Protein AF-A0A520BQA5-F1 (afdb_monomer_lite)

Sequence (372 aa):
MEYEIIRNEDDELSVYLPYKNLFDETYNPDGYEEFPEIEIVFKDTEDKKKPSKQQMKALEYFIQHSFELSEFISDYIFNEREVLLEKGFQIEEVKEAKKNYRFSTIYIDDEHRDKFSFIGMTGICSWDEEHGFGVVLLKKEIIDFGDWNCGYTMYSSKKEEKFSLAEENMLEPLTNRRKKISELSENIEIDNVDDYLSLLKWLIDLKVVYGYRKTKLDLNNKEIIALIQSLEELDLSNKKLESLHENFYLLSNLKELNLSNNNFTELPESLNQLDLQTLIFKNNQLCNLPQSFFKLKNLCRLFLNDNKFTEAPELLGDLEKLTSLELSNNNLSSLPNSYKNLTELTYFSIANNKFDLFPEVIKYWKHLQVLY

Structure (mmCIF, N/CA/C/O backbone):
data_AF-A0A520BQA5-F1
#
_entry.id   AF-A0A520BQA5-F1
#
loop_
_atom_site.group_PDB
_atom_site.id
_atom_site.type_symbol
_atom_site.label_atom_id
_atom_site.label_alt_id
_atom_site.label_comp_id
_atom_site.label_asym_id
_atom_site.label_entity_id
_atom_site.label_seq_id
_atom_site.pdbx_PDB_ins_code
_atom_site.Cartn_x
_atom_site.Cartn_y
_atom_site.Cartn_z
_atom_site.occupancy
_atom_site.B_iso_or_equiv
_atom_site.auth_seq_id
_atom_site.auth_comp_id
_atom_site.auth_asym_id
_atom_site.auth_atom_id
_atom_site.pdbx_PDB_model_num
ATOM 1 N N . MET A 1 1 ? -16.805 35.644 28.679 1.00 73.56 1 MET A N 1
ATOM 2 C CA . MET A 1 1 ? -16.127 34.451 29.215 1.00 73.56 1 MET A CA 1
ATOM 3 C C . MET A 1 1 ? -14.653 34.787 29.268 1.00 73.56 1 MET A C 1
ATOM 5 O O . MET A 1 1 ? -14.153 35.290 28.269 1.00 73.56 1 MET A O 1
ATOM 9 N N . GLU A 1 2 ? -14.012 34.646 30.424 1.00 81.25 2 GLU A N 1
ATOM 10 C CA . GLU A 1 2 ? -12.554 34.786 30.520 1.00 81.25 2 GLU A CA 1
ATOM 11 C C . GLU A 1 2 ? -11.915 33.461 30.111 1.00 81.25 2 GLU A C 1
ATOM 13 O O . GLU A 1 2 ? -12.468 32.405 30.412 1.00 81.25 2 GLU A O 1
ATOM 18 N N . TYR A 1 3 ? -10.805 33.526 29.383 1.00 89.88 3 TYR A N 1
ATOM 19 C CA . TYR A 1 3 ? -10.073 32.356 28.918 1.00 89.88 3 TYR A CA 1
ATOM 20 C C . TYR A 1 3 ? -8.602 32.701 28.686 1.00 89.88 3 TYR A C 1
ATOM 22 O O . TYR A 1 3 ? -8.262 33.855 28.408 1.00 89.88 3 TYR A O 1
ATOM 30 N N . GLU A 1 4 ? -7.738 31.695 28.789 1.00 92.75 4 GLU A N 1
ATOM 31 C CA . GLU A 1 4 ? -6.305 31.804 28.528 1.00 92.75 4 GLU A CA 1
ATOM 32 C C . GLU A 1 4 ? -5.939 30.973 27.297 1.00 92.75 4 GLU A C 1
ATOM 34 O O . GLU A 1 4 ? -6.495 29.899 27.076 1.00 92.75 4 GLU A O 1
ATOM 39 N N . ILE A 1 5 ? -5.018 31.494 26.484 1.00 93.75 5 ILE A N 1
ATOM 40 C CA . ILE A 1 5 ? -4.461 30.766 25.344 1.00 93.75 5 ILE A CA 1
ATOM 41 C C . ILE A 1 5 ? -3.156 30.133 25.810 1.00 93.75 5 ILE A C 1
ATOM 43 O O . ILE A 1 5 ? -2.206 30.850 26.132 1.00 93.75 5 ILE A O 1
ATOM 47 N N . ILE A 1 6 ? -3.113 28.807 25.810 1.00 93.38 6 ILE A N 1
ATOM 48 C CA . ILE A 1 6 ? -1.943 28.017 26.198 1.00 93.38 6 ILE A CA 1
ATOM 49 C C . ILE A 1 6 ? -1.460 27.174 25.021 1.00 93.38 6 ILE A C 1
ATOM 51 O O . ILE A 1 6 ? -2.109 27.136 23.979 1.00 93.38 6 ILE A O 1
ATOM 55 N N . ARG A 1 7 ? -0.307 26.522 25.170 1.00 89.06 7 ARG A N 1
ATOM 56 C CA . ARG A 1 7 ? 0.107 25.460 24.249 1.00 89.06 7 ARG A CA 1
ATOM 57 C C . ARG A 1 7 ? -0.288 24.106 24.818 1.00 89.06 7 ARG A C 1
ATOM 59 O O . ARG A 1 7 ? -0.034 23.869 25.999 1.00 89.06 7 ARG A O 1
ATOM 66 N N . ASN A 1 8 ? -0.934 23.275 24.007 1.00 83.12 8 ASN A N 1
ATOM 67 C CA . ASN A 1 8 ? -1.324 21.921 24.388 1.00 83.12 8 ASN A CA 1
ATOM 68 C C . ASN A 1 8 ? -0.142 20.939 24.252 1.00 83.12 8 ASN A C 1
ATOM 70 O O . ASN A 1 8 ? 0.988 21.334 23.955 1.00 83.12 8 ASN A O 1
ATOM 74 N N . GLU A 1 9 ? -0.392 19.652 24.495 1.00 79.19 9 GLU A N 1
ATOM 75 C CA . GLU A 1 9 ? 0.634 18.597 24.440 1.00 79.19 9 GLU A CA 1
ATOM 76 C C . GLU A 1 9 ? 1.229 18.392 23.037 1.00 79.19 9 GLU A C 1
ATOM 78 O O . GLU A 1 9 ? 2.352 17.904 22.909 1.00 79.19 9 GLU A O 1
ATOM 83 N N . ASP A 1 10 ? 0.503 18.813 22.001 1.00 76.44 10 ASP A N 1
ATOM 84 C CA . ASP A 1 10 ? 0.920 18.781 20.600 1.00 76.44 10 ASP A CA 1
ATOM 85 C C . ASP A 1 10 ? 1.648 20.072 20.162 1.00 76.44 10 ASP A C 1
ATOM 87 O O . ASP A 1 10 ? 1.919 20.250 18.978 1.00 76.44 10 ASP A O 1
ATOM 91 N N . ASP A 1 11 ? 1.988 20.970 21.098 1.00 81.69 11 ASP A N 1
ATOM 92 C CA . ASP A 1 11 ? 2.604 22.284 20.839 1.00 81.69 11 ASP A CA 1
ATOM 93 C C . ASP A 1 11 ? 1.722 23.235 19.990 1.00 81.69 11 ASP A C 1
ATOM 95 O O . ASP A 1 11 ? 2.196 24.229 19.434 1.00 81.69 11 ASP A O 1
ATOM 99 N N . GLU A 1 12 ? 0.410 22.984 19.940 1.00 84.00 12 GLU A N 1
ATOM 100 C CA . GLU A 1 12 ? -0.580 23.836 19.276 1.00 84.00 12 GLU A CA 1
ATOM 101 C C . GLU A 1 12 ? -1.174 24.850 20.259 1.00 84.00 12 GLU A C 1
ATOM 103 O O . GLU A 1 12 ? -1.307 24.585 21.455 1.00 84.00 12 GLU A O 1
ATOM 108 N N . LEU A 1 13 ? -1.548 26.038 19.774 1.00 89.00 13 LEU A N 1
ATOM 109 C CA . LEU A 1 13 ? -2.267 26.998 20.612 1.00 89.00 13 LEU A CA 1
ATOM 110 C C . LEU A 1 13 ? -3.698 26.499 20.862 1.00 89.00 13 LEU A C 1
ATOM 112 O O . LEU A 1 13 ? -4.441 26.290 19.906 1.00 89.00 13 LEU A O 1
ATOM 116 N N . SER A 1 14 ? -4.105 26.416 22.127 1.00 92.19 14 SER A N 1
ATOM 117 C CA . SER A 1 14 ? -5.434 25.962 22.546 1.00 92.19 14 SER A CA 1
ATOM 118 C C . SER A 1 14 ? -6.062 26.885 23.589 1.00 92.19 14 SER A C 1
ATOM 120 O O . SER A 1 14 ? -5.376 27.610 24.317 1.00 92.19 14 SER A O 1
ATOM 122 N N . VAL A 1 15 ? -7.389 26.837 23.668 1.00 94.50 15 VAL A N 1
ATOM 123 C CA . VAL A 1 15 ? -8.197 27.412 24.747 1.00 94.50 15 VAL A CA 1
ATOM 124 C C . VAL A 1 15 ? -9.124 26.333 25.289 1.00 94.50 15 VAL A C 1
ATOM 126 O O . VAL A 1 15 ? -9.757 25.625 24.512 1.00 94.50 15 VAL A O 1
ATOM 129 N N . TYR A 1 16 ? -9.253 26.260 26.611 1.00 91.19 16 TYR A N 1
ATOM 130 C CA . TYR A 1 16 ? -10.192 25.369 27.287 1.00 91.19 16 TYR A CA 1
ATOM 131 C C . TYR A 1 16 ? -11.341 26.200 27.848 1.00 91.19 16 TYR A C 1
ATOM 133 O O . TYR A 1 16 ? -11.115 27.188 28.552 1.00 91.19 16 TYR A O 1
ATOM 141 N N . LEU A 1 17 ? -12.572 25.855 27.473 1.00 89.62 17 LEU A N 1
ATOM 142 C CA . LEU A 1 17 ? -13.775 26.573 27.895 1.00 89.62 17 LEU A CA 1
ATOM 143 C C . LEU A 1 17 ? -14.744 25.622 28.597 1.00 89.62 17 LEU A C 1
ATOM 145 O O . LEU A 1 17 ? -14.937 24.514 28.104 1.00 89.62 17 LEU A O 1
ATOM 149 N N . PRO A 1 18 ? -15.424 26.041 29.682 1.00 87.62 18 PRO A N 1
ATOM 150 C CA . PRO A 1 18 ? -16.377 25.176 30.369 1.00 87.62 18 PRO A CA 1
ATOM 151 C C . PRO A 1 18 ? -17.501 24.729 29.434 1.00 87.62 18 PRO A C 1
ATOM 153 O O . PRO A 1 18 ? -18.190 25.576 28.856 1.00 87.62 18 PRO A O 1
ATOM 156 N N . TYR A 1 19 ? -17.704 23.416 29.320 1.00 83.88 19 TYR A N 1
ATOM 157 C CA . TYR A 1 19 ? -18.629 22.819 28.352 1.00 83.88 19 TYR A CA 1
ATOM 158 C C . TYR A 1 19 ? -20.060 23.347 28.524 1.00 83.88 19 TYR A C 1
ATOM 160 O O . TYR A 1 19 ? -20.644 23.879 27.578 1.00 83.88 19 TYR A O 1
ATOM 168 N N . LYS A 1 20 ? -20.559 23.356 29.768 1.00 81.56 20 LYS A N 1
ATOM 169 C CA . LYS A 1 20 ? -21.847 23.943 30.183 1.00 81.56 20 LYS A CA 1
ATOM 170 C C . LYS A 1 20 ? -22.118 25.377 29.730 1.00 81.56 20 LYS A C 1
ATOM 172 O O . LYS A 1 20 ? -23.262 25.823 29.737 1.00 81.56 20 LYS A O 1
ATOM 177 N N . ASN A 1 21 ? -21.077 26.154 29.423 1.00 83.38 21 ASN A N 1
ATOM 178 C CA . ASN A 1 21 ? -21.249 27.535 28.979 1.00 83.38 21 ASN A CA 1
ATOM 179 C C . ASN A 1 21 ? -21.430 27.649 27.457 1.00 83.38 21 ASN A C 1
ATOM 181 O O . ASN A 1 21 ? -21.719 28.744 26.974 1.00 83.38 21 ASN A O 1
ATOM 185 N N . LEU A 1 22 ? -21.188 26.569 26.716 1.00 79.75 22 LEU A N 1
ATOM 186 C CA . LEU A 1 22 ? -21.212 26.523 25.255 1.00 79.75 22 LEU A CA 1
ATOM 187 C C . LEU A 1 22 ? -22.291 25.579 24.721 1.00 79.75 22 LEU A C 1
ATOM 189 O O . LEU A 1 22 ? -22.792 25.787 23.618 1.00 79.75 22 LEU A O 1
ATOM 193 N N . PHE A 1 23 ? -22.646 24.552 25.491 1.00 78.75 23 PHE A N 1
ATOM 194 C CA . PHE A 1 23 ? -23.583 23.517 25.077 1.00 78.75 23 PHE A CA 1
ATOM 195 C C . PHE A 1 23 ? -24.575 23.189 26.190 1.00 78.75 23 PHE A C 1
ATOM 197 O O . PHE A 1 23 ? -24.295 23.366 27.375 1.00 78.75 23 PHE A O 1
ATOM 204 N N . ASP A 1 24 ? -25.747 22.697 25.792 1.00 69.31 24 ASP A N 1
ATOM 205 C CA . ASP A 1 24 ? -26.786 22.265 26.721 1.00 69.31 24 ASP A CA 1
ATOM 206 C C . ASP A 1 24 ? -26.499 20.836 27.223 1.00 69.31 24 ASP A C 1
ATOM 208 O O . ASP A 1 24 ? -26.442 19.880 26.444 1.00 69.31 24 ASP A O 1
ATOM 212 N N . GLU A 1 25 ? -26.307 20.699 28.536 1.00 60.66 25 GLU A N 1
ATOM 213 C CA . GLU A 1 25 ? -26.001 19.437 29.226 1.00 60.66 25 GLU A CA 1
ATOM 214 C C . GLU A 1 25 ? -27.253 18.662 29.668 1.00 60.66 25 GLU A C 1
ATOM 216 O O . GLU A 1 25 ? -27.135 17.573 30.223 1.00 60.66 25 GLU A O 1
ATOM 221 N N . THR A 1 26 ? -28.465 19.176 29.428 1.00 55.50 26 THR A N 1
ATOM 222 C CA . THR A 1 26 ? -29.714 18.662 30.033 1.00 55.50 26 THR A CA 1
ATOM 223 C C . THR A 1 26 ? -30.107 17.222 29.668 1.00 55.50 26 THR A C 1
ATOM 225 O O . THR A 1 26 ? -31.117 16.723 30.169 1.00 55.50 26 THR A O 1
ATOM 228 N N . TYR A 1 27 ? -29.324 16.507 28.855 1.00 49.03 27 TYR A N 1
ATOM 229 C CA . TYR A 1 27 ? -29.617 15.127 28.471 1.00 49.03 27 TYR A CA 1
ATOM 230 C C . TYR A 1 27 ? -28.363 14.232 28.456 1.00 49.03 27 TYR A C 1
ATOM 232 O O . TYR A 1 27 ? -27.619 14.209 27.485 1.00 49.03 27 TYR A O 1
ATOM 240 N N . ASN A 1 28 ? -28.121 13.470 29.523 1.00 53.41 28 ASN A N 1
ATOM 241 C CA . ASN A 1 28 ? -27.040 12.476 29.619 1.00 53.41 28 ASN A CA 1
ATOM 242 C C . ASN A 1 28 ? -27.640 11.106 29.999 1.00 53.41 28 ASN A C 1
ATOM 244 O O . ASN A 1 28 ? -27.630 10.738 31.174 1.00 53.41 28 ASN A O 1
ATOM 248 N N . PRO A 1 29 ? -28.274 10.396 29.049 1.00 40.84 29 PRO A N 1
ATOM 249 C CA . PRO A 1 29 ? -29.076 9.209 29.352 1.00 40.84 29 PRO A CA 1
ATOM 250 C C . PRO A 1 29 ? -28.223 8.014 29.795 1.00 40.84 29 PRO A C 1
ATOM 252 O O . PRO A 1 29 ? -28.700 7.198 30.580 1.00 40.84 29 PRO A O 1
ATOM 255 N N . ASP A 1 30 ? -26.969 7.951 29.339 1.00 48.09 30 ASP A N 1
ATOM 256 C CA . ASP A 1 30 ? -26.063 6.812 29.530 1.00 48.09 30 ASP A CA 1
ATOM 257 C C . ASP A 1 30 ? -25.011 7.059 30.627 1.00 48.09 30 ASP A C 1
ATOM 259 O O . ASP A 1 30 ? -24.164 6.208 30.890 1.00 48.09 30 ASP A O 1
ATOM 263 N N . GLY A 1 31 ? -25.070 8.216 31.300 1.00 49.97 31 GLY A N 1
ATOM 264 C CA . GLY A 1 31 ? -24.172 8.546 32.408 1.00 49.97 31 GLY A CA 1
ATOM 265 C C . GLY A 1 31 ? -22.711 8.746 31.994 1.00 49.97 31 GLY A C 1
ATOM 266 O O . GLY A 1 31 ? -21.825 8.498 32.811 1.00 49.97 31 GLY A O 1
ATOM 267 N N . TYR A 1 32 ? -22.458 9.188 30.755 1.00 53.97 32 TYR A N 1
ATOM 268 C CA . TYR A 1 32 ? -21.120 9.565 30.290 1.00 53.97 32 TYR A CA 1
ATOM 269 C C . TYR A 1 32 ? -20.522 10.651 31.194 1.00 53.97 32 TYR A C 1
ATOM 271 O O . TYR A 1 32 ? -21.260 11.484 31.727 1.00 53.97 32 TYR A O 1
ATOM 279 N N . GLU A 1 33 ? -19.198 10.651 31.372 1.00 53.72 33 GLU A N 1
ATOM 280 C CA . GLU A 1 33 ? -18.527 11.716 32.122 1.00 53.72 33 GLU A CA 1
ATOM 281 C C . GLU A 1 33 ? -18.860 13.076 31.491 1.00 53.72 33 GLU A C 1
ATOM 283 O O . GLU A 1 33 ? -18.731 13.271 30.282 1.00 53.72 33 GLU A O 1
ATOM 288 N N . GLU A 1 34 ? -19.339 14.012 32.313 1.00 60.31 34 GLU A N 1
ATOM 289 C CA . GLU A 1 34 ? -19.514 15.399 31.892 1.00 60.31 34 GLU A CA 1
ATOM 290 C C . GLU A 1 34 ? -18.147 15.928 31.456 1.00 60.31 34 GLU A C 1
ATOM 292 O O . GLU A 1 34 ? -17.206 15.909 32.250 1.00 60.31 34 GLU A O 1
ATOM 297 N N . PHE A 1 35 ? -18.022 16.402 30.212 1.00 67.62 35 PHE A N 1
ATOM 298 C CA . PHE A 1 35 ? -16.825 17.130 29.800 1.00 67.62 35 PHE A CA 1
ATOM 299 C C . PHE A 1 35 ? -16.750 18.400 30.651 1.00 67.62 35 PHE A C 1
ATOM 301 O O . PHE A 1 35 ? -17.597 19.277 30.491 1.00 67.62 35 PHE A O 1
ATOM 308 N N . PRO A 1 36 ? -15.775 18.545 31.566 1.00 74.38 36 PRO A N 1
ATOM 309 C CA . PRO A 1 36 ? -15.707 19.748 32.388 1.00 74.38 36 PRO A CA 1
ATOM 310 C C . PRO A 1 36 ? -15.411 20.971 31.510 1.00 74.38 36 PRO A C 1
ATOM 312 O O . PRO A 1 36 ? -15.928 22.067 31.745 1.00 74.38 36 PRO A O 1
ATOM 315 N N . GLU A 1 37 ? -14.609 20.764 30.465 1.00 84.12 37 GLU A N 1
ATOM 316 C CA . GLU A 1 37 ? -14.173 21.764 29.505 1.00 84.12 37 GLU A CA 1
ATOM 317 C C . GLU A 1 37 ? -14.103 21.147 28.103 1.00 84.12 37 GLU A C 1
ATOM 319 O O . GLU A 1 37 ? -13.877 19.947 27.955 1.00 84.12 37 GLU A O 1
ATOM 324 N N . ILE A 1 38 ? -14.289 21.976 27.076 1.00 85.88 38 ILE A N 1
ATOM 325 C CA . ILE A 1 38 ? -13.995 21.637 25.684 1.00 85.88 38 ILE A CA 1
ATOM 326 C C . ILE A 1 38 ? -12.694 22.309 25.254 1.00 85.88 38 ILE A C 1
ATOM 328 O O . ILE A 1 38 ? -12.473 23.490 25.544 1.00 85.88 38 ILE A O 1
ATOM 332 N N . GLU A 1 39 ? -11.856 21.570 24.531 1.00 86.94 39 GLU A N 1
ATOM 333 C CA . GLU A 1 39 ? -10.664 22.121 23.895 1.00 86.94 39 GLU A CA 1
ATOM 334 C C . GLU A 1 39 ? -11.021 22.776 22.554 1.00 86.94 39 GLU A C 1
ATOM 336 O O . GLU A 1 39 ? -11.692 22.190 21.698 1.00 86.94 39 GLU A O 1
ATOM 341 N N . ILE A 1 40 ? -10.528 23.998 22.361 1.00 89.12 40 ILE A N 1
ATOM 342 C CA . ILE A 1 40 ? -10.558 24.719 21.092 1.00 89.12 40 ILE A CA 1
ATOM 343 C C . ILE A 1 40 ? -9.124 24.927 20.618 1.00 89.12 40 ILE A C 1
ATOM 345 O O . ILE A 1 40 ? -8.387 25.716 21.207 1.00 89.12 40 ILE A O 1
ATOM 349 N N . VAL A 1 41 ? -8.749 24.248 19.539 1.00 85.31 41 VAL A N 1
ATOM 350 C CA . VAL A 1 41 ? -7.391 24.209 18.992 1.00 85.31 41 VAL A CA 1
ATOM 351 C C . VAL A 1 41 ? -7.270 25.144 17.791 1.00 85.31 41 VAL A C 1
ATOM 353 O O . VAL A 1 41 ? -8.063 25.085 16.847 1.00 85.31 41 VAL A O 1
ATOM 356 N N . PHE A 1 42 ? -6.242 25.985 17.782 1.00 82.62 42 PHE A N 1
ATOM 357 C CA . PHE A 1 42 ? -5.887 26.819 16.639 1.00 82.62 42 PHE A CA 1
ATOM 358 C C . PHE A 1 42 ? -4.872 26.106 15.744 1.00 82.62 42 PHE A C 1
ATOM 360 O O . PHE A 1 42 ? -3.703 25.956 16.111 1.00 82.62 42 PHE A O 1
ATOM 367 N N . LYS A 1 43 ? -5.297 25.722 14.541 1.00 80.88 43 LYS A N 1
ATOM 368 C CA . LYS A 1 43 ? -4.430 25.061 13.557 1.00 80.88 43 LYS A CA 1
ATOM 369 C C . LYS A 1 43 ? -3.490 26.049 12.863 1.00 80.88 43 LYS A C 1
ATOM 371 O O . LYS A 1 43 ? -3.709 27.264 12.894 1.00 80.88 43 LYS A O 1
ATOM 376 N N . ASP A 1 44 ? -2.380 25.520 12.349 1.00 72.69 44 ASP A N 1
ATOM 377 C CA . ASP A 1 44 ? -1.285 26.264 11.708 1.00 72.69 44 ASP A CA 1
ATOM 378 C C . ASP A 1 44 ? -0.660 27.346 12.595 1.00 72.69 44 ASP A C 1
ATOM 380 O O . ASP A 1 44 ? -0.359 28.473 12.169 1.00 72.69 44 ASP A O 1
ATOM 384 N N . THR A 1 45 ? -0.487 27.013 13.876 1.00 74.44 45 THR A N 1
ATOM 385 C CA . THR A 1 45 ? 0.092 27.911 14.881 1.00 74.44 45 THR A CA 1
ATOM 386 C C . THR A 1 45 ? 1.418 27.447 15.480 1.00 74.44 45 THR A C 1
ATOM 388 O O . THR A 1 45 ? 1.943 28.162 16.333 1.00 74.44 45 THR A O 1
ATOM 391 N N . GLU A 1 46 ? 2.014 26.351 14.995 1.00 70.81 46 GLU A N 1
ATOM 392 C CA . GLU A 1 46 ? 3.262 25.776 15.539 1.00 70.81 46 GLU A CA 1
ATOM 393 C C . GLU A 1 46 ? 4.374 26.838 15.683 1.00 70.81 46 GLU A C 1
ATOM 395 O O . GLU A 1 46 ? 4.898 27.057 16.776 1.00 70.81 46 GLU A O 1
ATOM 400 N N . ASP A 1 47 ? 4.618 27.636 14.637 1.00 78.12 47 ASP A N 1
ATOM 401 C CA . ASP A 1 47 ? 5.617 28.720 14.642 1.00 78.12 47 ASP A CA 1
ATOM 402 C C . ASP A 1 47 ? 5.109 30.063 15.217 1.00 78.12 47 ASP A C 1
ATOM 404 O O . ASP A 1 47 ? 5.836 31.066 15.270 1.00 78.12 47 ASP A O 1
ATOM 408 N N . LYS A 1 48 ? 3.839 30.145 15.632 1.00 78.75 48 LYS A N 1
ATOM 409 C CA . LYS A 1 48 ? 3.187 31.393 16.061 1.00 78.75 48 LYS A CA 1
ATOM 410 C C . LYS A 1 48 ? 3.090 31.470 17.587 1.00 78.75 48 LYS A C 1
ATOM 412 O O . LYS A 1 48 ? 2.589 30.582 18.264 1.00 78.75 48 LYS A O 1
ATOM 417 N N . LYS A 1 49 ? 3.462 32.619 18.160 1.00 87.38 49 LYS A N 1
ATOM 418 C CA . LYS A 1 49 ? 3.300 32.879 19.610 1.00 87.38 49 LYS A CA 1
ATOM 419 C C . LYS A 1 49 ? 1.859 33.174 20.045 1.00 87.38 49 LYS A C 1
ATOM 421 O O . LYS A 1 49 ? 1.598 33.251 21.238 1.00 87.38 49 LYS A O 1
ATOM 426 N N . LYS A 1 50 ? 0.961 33.459 19.099 1.00 90.94 50 LYS A N 1
ATOM 427 C CA . LYS A 1 50 ? -0.444 33.808 19.348 1.00 90.94 50 LYS A CA 1
ATOM 428 C C . LYS A 1 50 ? -1.301 33.519 18.109 1.00 90.94 50 LYS A C 1
ATOM 430 O O . LYS A 1 50 ? -0.747 33.587 17.005 1.00 90.94 50 LYS A O 1
ATOM 435 N N . PRO A 1 51 ? -2.618 33.295 18.259 1.00 88.62 51 PRO A N 1
ATOM 436 C CA . PRO A 1 51 ? -3.508 33.067 17.126 1.00 88.62 51 PRO A CA 1
ATOM 437 C C . PRO A 1 51 ? -3.630 34.310 16.241 1.00 88.62 51 PRO A C 1
ATOM 439 O O . PRO A 1 51 ? -3.364 35.447 16.661 1.00 88.62 51 PRO A O 1
ATOM 442 N N . SER A 1 52 ? -4.049 34.108 14.996 1.00 85.88 52 SER A N 1
ATOM 443 C CA . SER A 1 52 ? -4.294 35.195 14.055 1.00 85.88 52 SER A CA 1
ATOM 444 C C . SER A 1 52 ? -5.516 36.029 14.467 1.00 85.88 52 SER A C 1
ATOM 446 O O . SER A 1 52 ? -6.401 35.596 15.206 1.00 85.88 52 SER A O 1
ATOM 448 N N . LYS A 1 53 ? -5.608 37.272 13.972 1.00 82.38 53 LYS A N 1
ATOM 449 C CA . LYS A 1 53 ? -6.771 38.140 14.250 1.00 82.38 53 LYS A CA 1
ATOM 450 C C . LYS A 1 53 ? -8.080 37.535 13.722 1.00 82.38 53 LYS A C 1
ATOM 452 O O . LYS A 1 53 ? -9.145 37.868 14.231 1.00 82.38 53 LYS A O 1
ATOM 457 N N . GLN A 1 54 ? -8.016 36.712 12.676 1.00 77.81 54 GLN A N 1
ATOM 458 C CA . GLN A 1 54 ? -9.187 36.039 12.114 1.00 77.81 54 GLN A CA 1
ATOM 459 C C . GLN A 1 54 ? -9.584 34.836 12.965 1.00 77.81 54 GLN A C 1
ATOM 461 O O . GLN A 1 54 ? -10.762 34.729 13.296 1.00 77.81 54 GLN A O 1
ATOM 466 N N . GLN A 1 55 ? -8.610 34.048 13.424 1.00 82.56 55 GLN A N 1
ATOM 467 C CA . GLN A 1 55 ? -8.841 32.957 14.369 1.00 82.56 55 GLN A CA 1
ATOM 468 C C . GLN A 1 55 ? -9.506 33.465 15.656 1.00 82.56 55 GLN A C 1
ATOM 470 O O . GLN A 1 55 ? -10.518 32.923 16.089 1.00 82.56 55 GLN A O 1
ATOM 475 N N . MET A 1 56 ? -9.031 34.589 16.207 1.00 86.94 56 MET A N 1
ATOM 476 C CA . MET A 1 56 ? -9.656 35.203 17.387 1.00 86.94 56 MET A CA 1
ATOM 477 C C . MET A 1 56 ? -11.100 35.658 17.134 1.00 86.94 56 MET A C 1
ATOM 479 O O . MET A 1 56 ? -11.965 35.466 17.982 1.00 86.94 56 MET A O 1
ATOM 483 N N . LYS A 1 57 ? -11.397 36.214 15.953 1.00 81.44 57 LYS A N 1
ATOM 484 C CA . LYS A 1 57 ? -12.775 36.580 15.581 1.00 81.44 57 LYS A CA 1
ATOM 485 C C . LYS A 1 57 ? -13.678 35.360 15.409 1.00 81.44 57 LYS A C 1
ATOM 487 O O . LYS A 1 57 ? -14.858 35.438 15.737 1.00 81.44 57 LYS A O 1
ATOM 492 N N . ALA A 1 58 ? -13.149 34.267 14.865 1.00 79.12 58 ALA A N 1
ATOM 493 C CA . ALA A 1 58 ? -13.881 33.013 14.734 1.00 79.12 58 ALA A CA 1
ATOM 494 C C . ALA A 1 58 ? -14.177 32.403 16.111 1.00 79.12 58 ALA A C 1
ATOM 496 O O . ALA A 1 58 ? -15.307 31.986 16.343 1.00 79.12 58 ALA A O 1
ATOM 497 N N . LEU A 1 59 ? -13.224 32.460 17.048 1.00 85.56 59 LEU A N 1
ATOM 498 C CA . LEU A 1 59 ? -13.438 32.048 18.437 1.00 85.56 59 LEU A CA 1
ATOM 499 C C . LEU A 1 59 ? -14.539 32.882 19.106 1.00 85.56 59 LEU A C 1
ATOM 501 O O . LEU A 1 59 ? -15.471 32.327 19.679 1.00 85.56 59 LEU A O 1
ATOM 505 N N . GLU A 1 60 ? -14.467 34.213 19.015 1.00 85.44 60 GLU A N 1
ATOM 506 C CA . GLU A 1 60 ? -15.496 35.104 19.572 1.00 85.44 60 GLU A CA 1
ATOM 507 C C . GLU A 1 60 ? -16.883 34.809 18.990 1.00 85.44 60 GLU A C 1
ATOM 509 O O . GLU A 1 60 ? -17.872 34.766 19.724 1.00 85.44 60 GLU A O 1
ATOM 514 N N . TYR A 1 61 ? -16.948 34.582 17.676 1.00 81.12 61 TYR A N 1
ATOM 515 C CA . TYR A 1 61 ? -18.179 34.206 16.995 1.00 81.12 61 TYR A CA 1
ATOM 516 C C . TYR A 1 61 ? -18.726 32.875 17.515 1.00 81.12 61 TYR A C 1
ATOM 518 O O . TYR A 1 61 ? -19.907 32.798 17.853 1.00 81.12 61 TYR A O 1
ATOM 526 N N . PHE A 1 62 ? -17.865 31.859 17.611 1.00 82.44 62 PHE A N 1
ATOM 527 C CA . PHE A 1 62 ? -18.216 30.543 18.125 1.00 82.44 62 PHE A CA 1
ATOM 528 C C . PHE A 1 62 ? -18.766 30.629 19.549 1.00 82.44 62 PHE A C 1
ATOM 530 O O . PHE A 1 62 ? -19.866 30.157 19.795 1.00 82.44 62 PHE A O 1
ATOM 537 N N . ILE A 1 63 ? -18.072 31.309 20.467 1.00 84.19 63 ILE A N 1
ATOM 538 C CA . ILE A 1 63 ? -18.519 31.456 21.862 1.00 84.19 63 ILE A CA 1
ATOM 539 C C . ILE A 1 63 ? -19.921 32.077 21.929 1.00 84.19 63 ILE A C 1
ATOM 541 O O . ILE A 1 63 ? -20.758 31.613 22.698 1.00 84.19 63 ILE A O 1
ATOM 545 N N . GLN A 1 64 ? -20.188 33.104 21.117 1.00 82.56 64 GLN A N 1
ATOM 546 C CA . GLN A 1 64 ? -21.476 33.807 21.107 1.00 82.56 64 GLN A CA 1
ATOM 547 C C . GLN A 1 64 ? -22.636 32.981 20.543 1.00 82.56 64 GLN A C 1
ATOM 549 O O . GLN A 1 64 ? -23.774 33.226 20.929 1.00 82.56 64 GLN A O 1
ATOM 554 N N . HIS A 1 65 ? -22.362 32.046 19.631 1.00 77.44 65 HIS A N 1
ATOM 555 C CA . HIS A 1 65 ? -23.392 31.313 18.886 1.00 77.44 65 HIS A CA 1
ATOM 556 C C . HIS A 1 65 ? -23.293 29.795 19.089 1.00 77.44 65 HIS A C 1
ATOM 558 O O . HIS A 1 65 ? -23.903 29.040 18.345 1.00 77.44 65 HIS A O 1
ATOM 564 N N . SER A 1 66 ? -22.514 29.335 20.066 1.00 79.31 66 SER A N 1
ATOM 565 C CA . SER A 1 66 ? -22.188 27.920 20.295 1.00 79.31 66 SER A CA 1
ATOM 566 C C . SER A 1 66 ? -23.435 27.048 20.448 1.00 79.31 66 SER A C 1
ATOM 568 O O . SER A 1 66 ? -23.538 26.032 19.765 1.00 79.31 66 SER A O 1
ATOM 570 N N . PHE A 1 67 ? -24.427 27.501 21.220 1.00 76.75 67 PHE A N 1
ATOM 571 C CA . PHE A 1 67 ? -25.727 26.835 21.343 1.00 76.75 67 PHE A CA 1
ATOM 572 C C . PHE A 1 67 ? -26.450 26.709 19.992 1.00 76.75 67 PHE A C 1
ATOM 574 O O . PHE A 1 67 ? -26.769 25.601 19.569 1.00 76.75 67 PHE A O 1
ATOM 581 N N . GLU A 1 68 ? -26.639 27.820 19.274 1.00 72.56 68 GLU A N 1
ATOM 582 C CA . GLU A 1 68 ? -27.331 27.843 17.973 1.00 72.56 68 GLU A CA 1
ATOM 583 C C . GLU A 1 68 ? -26.611 26.983 16.923 1.00 72.56 68 GLU A C 1
ATOM 585 O O . GLU A 1 68 ? -27.241 26.245 16.167 1.00 72.56 68 GLU A O 1
ATOM 590 N N . LEU A 1 69 ? -25.277 27.061 16.886 1.00 70.06 69 LEU A N 1
ATOM 591 C CA . LEU A 1 69 ? -24.444 26.267 15.990 1.00 70.06 69 LEU A CA 1
ATOM 592 C C . LEU A 1 69 ? -24.537 24.785 16.338 1.00 70.06 69 LEU A C 1
ATOM 594 O O . LEU A 1 69 ? -24.687 23.972 15.436 1.00 70.06 69 LEU A O 1
ATOM 598 N N . SER A 1 70 ? -24.486 24.426 17.621 1.00 70.81 70 SER A N 1
ATOM 599 C CA . SER A 1 70 ? -24.564 23.030 18.055 1.00 70.81 70 SER A CA 1
ATOM 600 C C . SER A 1 70 ? -25.890 22.372 17.669 1.00 70.81 70 SER A C 1
ATOM 602 O O . SER A 1 70 ? -25.880 21.258 17.145 1.00 70.81 70 SER A O 1
ATOM 604 N N . GLU A 1 71 ? -27.012 23.074 17.845 1.00 70.81 71 GLU A N 1
ATOM 605 C CA . GLU A 1 71 ? -28.340 22.602 17.446 1.00 70.81 71 GLU A CA 1
ATOM 606 C C . GLU A 1 71 ? -28.437 22.462 15.922 1.00 70.81 71 GLU A C 1
ATOM 608 O O . GLU A 1 71 ? -28.786 21.394 15.418 1.00 70.81 71 GLU A O 1
ATOM 613 N N . PHE A 1 72 ? -28.036 23.501 15.182 1.00 67.25 72 PHE A N 1
ATOM 614 C CA . PHE A 1 72 ? -28.060 23.503 13.719 1.00 67.25 72 PHE A CA 1
ATOM 615 C C . PHE A 1 72 ? -27.186 22.402 13.106 1.00 67.25 72 PHE A C 1
ATOM 617 O O . PHE A 1 72 ? -27.599 21.734 12.160 1.00 67.25 72 PHE A O 1
ATOM 624 N N . ILE A 1 73 ? -25.981 22.199 13.640 1.00 66.75 73 ILE A N 1
ATOM 625 C CA . ILE A 1 73 ? -25.033 21.188 13.163 1.00 66.75 73 ILE A CA 1
ATOM 626 C C . ILE A 1 73 ? -25.527 19.790 13.489 1.00 66.75 73 ILE A C 1
ATOM 628 O O . ILE A 1 73 ? -25.448 18.917 12.630 1.00 66.75 73 ILE A O 1
ATOM 632 N N . SER A 1 74 ? -26.045 19.584 14.702 1.00 67.19 74 SER A N 1
ATOM 633 C CA . SER A 1 74 ? -26.681 18.325 15.077 1.00 67.19 74 SER A CA 1
ATOM 634 C C . SER A 1 74 ? -27.782 18.006 14.064 1.00 67.19 74 SER A C 1
ATOM 636 O O . SER A 1 74 ? -27.685 17.015 13.342 1.00 67.19 74 SER A O 1
ATOM 638 N N . ASP A 1 75 ? -28.749 18.908 13.883 1.00 67.88 75 ASP A N 1
ATOM 639 C CA . ASP A 1 75 ? -29.837 18.746 12.916 1.00 67.88 75 ASP A CA 1
ATOM 640 C C . ASP A 1 75 ? -29.344 18.472 11.489 1.00 67.88 75 ASP A C 1
ATOM 642 O O . ASP A 1 75 ? -29.880 17.595 10.810 1.00 67.88 75 ASP A O 1
ATOM 646 N N . TYR A 1 76 ? -28.311 19.183 11.034 1.00 63.38 76 TYR A N 1
ATOM 647 C CA . TYR A 1 76 ? -27.722 19.000 9.709 1.00 63.38 76 TYR A CA 1
ATOM 648 C C . TYR A 1 76 ? -27.075 17.619 9.537 1.00 63.38 76 TYR A C 1
ATOM 650 O O . TYR A 1 76 ? -27.384 16.918 8.574 1.00 63.38 76 TYR A O 1
ATOM 658 N N . ILE A 1 77 ? -26.233 17.196 10.489 1.00 59.84 77 ILE A N 1
ATOM 659 C CA . ILE A 1 77 ? -25.590 15.874 10.491 1.00 59.84 77 ILE A CA 1
ATOM 660 C C . ILE A 1 77 ? -26.650 14.767 10.452 1.00 59.84 77 ILE A C 1
ATOM 662 O O . ILE A 1 77 ? -26.465 13.779 9.743 1.00 59.84 77 ILE A O 1
ATOM 666 N N . PHE A 1 78 ? -27.764 14.924 11.174 1.00 59.81 78 PHE A N 1
ATOM 667 C CA . PHE A 1 78 ? -28.850 13.939 11.176 1.00 59.81 78 PHE A CA 1
ATOM 668 C C . PHE A 1 78 ? -29.654 13.926 9.873 1.00 59.81 78 PHE A C 1
ATOM 670 O O . PHE A 1 78 ? -29.937 12.844 9.362 1.00 59.81 78 PHE A O 1
ATOM 677 N N . ASN A 1 79 ? -29.983 15.090 9.310 1.00 59.19 79 ASN A N 1
ATOM 678 C CA . ASN A 1 79 ? -30.754 15.177 8.067 1.00 59.19 79 ASN A CA 1
ATOM 679 C C . ASN A 1 79 ? -29.962 14.656 6.854 1.00 59.19 79 ASN A C 1
ATOM 681 O O . ASN A 1 79 ? -30.499 13.902 6.049 1.00 59.19 79 ASN A O 1
ATOM 685 N N . GLU A 1 80 ? -28.673 14.986 6.734 1.00 55.41 80 GLU A N 1
ATOM 686 C CA . GLU A 1 80 ? -27.821 14.474 5.645 1.00 55.41 80 GLU A CA 1
ATOM 687 C C . GLU A 1 80 ? -27.430 12.994 5.855 1.00 55.41 80 GLU A C 1
ATOM 689 O O . GLU A 1 80 ? -27.071 12.294 4.905 1.00 55.41 80 GLU A O 1
ATOM 694 N N . ARG A 1 81 ? -27.574 12.455 7.078 1.00 54.00 81 ARG A N 1
ATOM 695 C CA . ARG A 1 81 ? -27.425 11.016 7.371 1.00 54.00 81 ARG A CA 1
ATOM 696 C C . ARG A 1 81 ? -28.591 10.152 6.879 1.00 54.00 81 ARG A C 1
ATOM 698 O O . ARG A 1 81 ? -28.410 8.938 6.822 1.00 54.00 81 ARG A O 1
ATOM 705 N N . GLU A 1 82 ? -29.723 10.707 6.430 1.00 45.22 82 GLU A N 1
ATOM 706 C CA . GLU A 1 82 ? -30.732 9.926 5.681 1.00 45.22 82 GLU A CA 1
ATOM 707 C C . GLU A 1 82 ? -30.159 9.345 4.374 1.00 45.22 82 GLU A C 1
ATOM 709 O O . GLU A 1 82 ? -30.533 8.247 3.966 1.00 45.22 82 GLU A O 1
ATOM 714 N N . VAL A 1 83 ? -29.156 10.001 3.781 1.00 47.25 83 VAL A N 1
ATOM 715 C CA . VAL A 1 83 ? -28.402 9.483 2.624 1.00 47.25 83 VAL A CA 1
ATOM 716 C C . VAL A 1 83 ? -27.470 8.325 3.025 1.00 47.25 83 VAL A C 1
ATOM 718 O O . VAL A 1 83 ? -27.194 7.429 2.230 1.00 47.25 83 VAL A O 1
ATOM 721 N N . LEU A 1 84 ? -27.003 8.292 4.280 1.00 42.25 84 LEU A N 1
ATOM 722 C CA . LEU A 1 84 ? -26.212 7.185 4.838 1.00 42.25 84 LEU A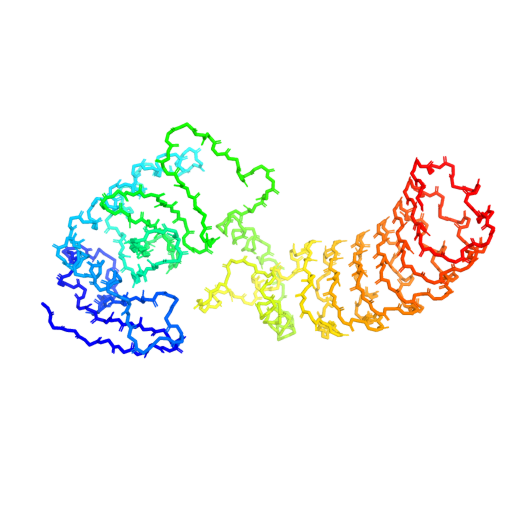 CA 1
ATOM 723 C C . LEU A 1 84 ? -27.099 6.009 5.295 1.00 42.25 84 LEU A C 1
ATOM 725 O O . LEU A 1 84 ? -26.654 4.861 5.268 1.00 42.25 84 LEU A O 1
ATOM 729 N N . LEU A 1 85 ? -28.361 6.274 5.646 1.00 40.00 85 LEU A N 1
ATOM 730 C CA . LEU A 1 85 ? -29.373 5.290 6.047 1.00 40.00 85 LEU A CA 1
ATOM 731 C C . LEU A 1 85 ? -29.835 4.357 4.918 1.00 40.00 85 LEU A C 1
ATOM 733 O O . LEU A 1 85 ? -30.235 3.229 5.211 1.00 40.00 85 LEU A O 1
ATOM 737 N N . GLU A 1 86 ? -29.681 4.736 3.641 1.00 43.16 86 GLU A N 1
ATOM 738 C CA . GLU A 1 86 ? -29.856 3.808 2.504 1.00 43.16 86 GLU A CA 1
ATOM 739 C C . GLU A 1 86 ? -28.945 2.561 2.603 1.00 43.16 86 GLU A C 1
ATOM 741 O O . GLU A 1 86 ? -29.169 1.569 1.910 1.00 43.16 86 GLU A O 1
ATOM 746 N N . LYS A 1 87 ? -27.949 2.567 3.505 1.00 39.84 87 LYS A N 1
ATOM 747 C CA . LYS A 1 87 ? -27.018 1.460 3.766 1.00 39.84 87 LYS A CA 1
ATOM 748 C C . LYS A 1 87 ? -27.377 0.559 4.965 1.00 39.84 87 LYS A C 1
ATOM 750 O O . LYS A 1 87 ? -26.569 -0.302 5.303 1.00 39.84 87 LYS A O 1
ATOM 755 N N . GLY A 1 88 ? -28.573 0.680 5.561 1.00 40.25 88 GLY A N 1
ATOM 756 C CA . GLY A 1 88 ? -29.180 -0.420 6.341 1.00 40.25 88 GLY A CA 1
ATOM 757 C C . GLY A 1 88 ? -29.327 -0.272 7.865 1.00 40.25 88 GLY A C 1
ATOM 758 O O . GLY A 1 88 ? -29.475 -1.292 8.534 1.00 40.25 88 GLY A O 1
ATOM 759 N N . PHE A 1 89 ? -29.337 0.941 8.423 1.00 40.88 89 PHE A N 1
ATOM 760 C CA . PHE A 1 89 ? -29.682 1.172 9.841 1.00 40.88 89 PHE A CA 1
ATOM 761 C C . PHE A 1 89 ? -31.186 1.465 10.014 1.00 40.88 89 PHE A C 1
ATOM 763 O O . PHE A 1 89 ? -31.813 2.027 9.114 1.00 40.88 89 PHE A O 1
ATOM 770 N N . GLN A 1 90 ? -31.796 1.069 11.141 1.00 42.06 90 GLN A N 1
ATOM 771 C CA . GLN A 1 90 ? -33.228 1.314 11.389 1.00 42.06 90 GLN A CA 1
ATOM 772 C C . GLN A 1 90 ? -33.475 2.756 11.873 1.00 42.06 90 GLN A C 1
ATOM 774 O O . GLN A 1 90 ? -32.709 3.308 12.657 1.00 42.06 90 GLN A O 1
ATOM 779 N N . ILE A 1 91 ? -34.567 3.373 11.410 1.00 41.19 91 ILE A N 1
ATOM 780 C CA . ILE A 1 91 ? -34.921 4.792 11.637 1.00 41.19 91 ILE A CA 1
ATOM 781 C C . ILE A 1 91 ? -34.997 5.160 13.136 1.00 41.19 91 ILE A C 1
ATOM 783 O O . ILE A 1 91 ? -34.711 6.293 13.527 1.00 41.19 91 ILE A O 1
ATOM 787 N N . GLU A 1 92 ? -35.373 4.208 13.984 1.00 44.41 92 GLU A N 1
ATOM 788 C CA . GLU A 1 92 ? -35.585 4.398 15.419 1.00 44.41 92 GLU A CA 1
ATOM 789 C C . GLU A 1 92 ? -34.265 4.515 16.195 1.00 44.41 92 GLU A C 1
ATOM 791 O O . GLU A 1 92 ? -34.164 5.366 17.076 1.00 44.41 92 GLU A O 1
ATOM 796 N N . GLU A 1 93 ? -33.232 3.772 15.794 1.00 44.41 93 GLU A N 1
ATOM 797 C CA . GLU A 1 93 ? -31.870 3.880 16.334 1.00 44.41 93 GLU A CA 1
ATOM 798 C C . GLU A 1 93 ? -31.271 5.270 16.041 1.00 44.41 93 GLU A C 1
ATOM 800 O O . GLU A 1 93 ? -30.680 5.918 16.904 1.00 44.41 93 GLU A O 1
ATOM 805 N N . VAL A 1 94 ? -31.533 5.823 14.854 1.00 42.97 94 VAL A N 1
ATOM 806 C CA . VAL A 1 94 ? -31.015 7.144 14.452 1.00 42.97 94 VAL A CA 1
ATOM 807 C C . VAL A 1 94 ? -31.641 8.305 15.228 1.00 42.97 94 VAL A C 1
ATOM 809 O O . VAL A 1 94 ? -30.963 9.288 15.534 1.00 42.97 94 VAL A O 1
ATOM 812 N N . LYS A 1 95 ? -32.920 8.207 15.604 1.00 46.94 95 LYS A N 1
ATOM 813 C CA . LYS A 1 95 ? -33.572 9.224 16.451 1.00 46.94 95 LYS A CA 1
ATOM 814 C C . LYS A 1 95 ? -33.009 9.243 17.874 1.00 46.94 95 LYS A C 1
ATOM 816 O O . LYS A 1 95 ? -33.023 10.295 18.513 1.00 46.94 95 LYS A O 1
ATOM 821 N N . GLU A 1 96 ? -32.530 8.102 18.363 1.00 48.44 96 GLU A N 1
ATOM 822 C CA . GLU A 1 96 ? -31.846 7.982 19.653 1.00 48.44 96 GLU A CA 1
ATOM 823 C C . GLU A 1 96 ? -30.444 8.611 19.579 1.00 48.44 96 GLU A C 1
ATOM 825 O O . GLU A 1 96 ? -30.080 9.409 20.441 1.00 48.44 96 GLU A O 1
ATOM 830 N N . ALA A 1 97 ? -29.721 8.387 18.473 1.00 46.94 97 ALA A N 1
ATOM 831 C CA . ALA A 1 97 ? -28.390 8.944 18.212 1.00 46.94 97 ALA A CA 1
ATOM 832 C C . ALA A 1 97 ? -28.331 10.480 18.274 1.00 46.94 97 ALA A C 1
ATOM 834 O O . ALA A 1 97 ? -27.362 11.036 18.795 1.00 46.94 97 ALA A O 1
ATOM 835 N N . LYS A 1 98 ? -29.388 11.169 17.808 1.00 51.41 98 LYS A N 1
ATOM 836 C CA . LYS A 1 98 ? -29.531 12.635 17.920 1.00 51.41 98 LYS A CA 1
ATOM 837 C C . LYS A 1 98 ? -29.360 13.149 19.334 1.00 51.41 98 LYS A C 1
ATOM 839 O O . LYS A 1 98 ? -28.832 14.239 19.547 1.00 51.41 98 LYS A O 1
ATOM 844 N N . LYS A 1 99 ? -29.784 12.353 20.303 1.00 52.69 99 LYS A N 1
ATOM 845 C CA . LYS A 1 99 ? -29.722 12.741 21.700 1.00 52.69 99 LYS A CA 1
ATOM 846 C C . LYS A 1 99 ? -28.347 12.496 22.330 1.00 52.69 99 LYS A C 1
ATOM 848 O O . LYS A 1 99 ? -28.071 13.056 23.385 1.00 52.69 99 LYS A O 1
ATOM 853 N N . ASN A 1 100 ? -27.487 11.728 21.660 1.00 54.00 100 ASN A N 1
ATOM 854 C CA . ASN A 1 100 ? -26.226 11.228 22.204 1.00 54.00 100 ASN A CA 1
ATOM 855 C C . ASN A 1 100 ? -24.989 11.885 21.571 1.00 54.00 100 ASN A C 1
ATOM 857 O O . ASN A 1 100 ? -23.869 11.507 21.899 1.00 54.00 100 ASN A O 1
ATOM 861 N N . TYR A 1 101 ? -25.163 12.848 20.656 1.00 62.16 101 TYR A N 1
ATOM 862 C CA . TYR A 1 101 ? -24.038 13.558 20.049 1.00 62.16 101 TYR A CA 1
ATOM 863 C C . TYR A 1 101 ? -23.499 14.651 20.983 1.00 62.16 101 TYR A C 1
ATOM 865 O O . TYR A 1 101 ? -24.243 15.519 21.461 1.00 62.16 101 TYR A O 1
ATOM 873 N N . ARG A 1 102 ? -22.194 14.612 21.251 1.00 69.69 102 ARG A N 1
ATOM 874 C CA . ARG A 1 102 ? -21.485 15.566 22.115 1.00 69.69 102 ARG A CA 1
ATOM 875 C C . ARG A 1 102 ? -20.244 16.061 21.402 1.00 69.69 102 ARG A C 1
ATOM 877 O O . ARG A 1 102 ? -19.490 15.248 20.888 1.00 69.69 102 ARG A O 1
ATOM 884 N N . PHE A 1 103 ? -20.024 17.370 21.360 1.00 74.31 103 PHE A N 1
ATOM 885 C CA . PHE A 1 103 ? -18.807 17.901 20.748 1.00 74.31 103 PHE A CA 1
ATOM 886 C C . PHE A 1 103 ? -17.604 17.595 21.649 1.00 74.31 103 PHE A C 1
ATOM 888 O O . PHE A 1 103 ? -17.708 17.715 22.861 1.00 74.31 103 PHE A O 1
ATOM 895 N N . SER A 1 104 ? -16.476 17.182 21.084 1.00 70.94 104 SER A N 1
ATOM 896 C CA . SER A 1 104 ? -15.276 16.787 21.835 1.00 70.94 104 SER A CA 1
ATOM 897 C C . SER A 1 104 ? -14.141 17.793 21.664 1.00 70.94 104 SER A C 1
ATOM 899 O O . SER A 1 104 ? -13.520 18.206 22.640 1.00 70.94 104 SER A O 1
ATOM 901 N N . THR A 1 105 ? -13.895 18.236 20.431 1.00 74.81 105 THR A N 1
ATOM 902 C CA . THR A 1 105 ? -12.852 19.220 20.118 1.00 74.81 105 THR A CA 1
ATOM 903 C C . THR A 1 105 ? -13.316 20.157 19.014 1.00 74.81 105 THR A C 1
ATOM 905 O O . THR A 1 105 ? -13.948 19.738 18.038 1.00 74.81 105 THR A O 1
ATOM 908 N N . ILE A 1 106 ? -12.982 21.438 19.151 1.00 80.44 106 ILE A N 1
ATOM 909 C CA . ILE A 1 106 ? -13.250 22.474 18.152 1.00 80.44 106 ILE A CA 1
ATOM 910 C C . ILE A 1 106 ? -11.923 22.906 17.536 1.00 80.44 106 ILE A C 1
ATOM 912 O O . ILE A 1 106 ? -10.944 23.121 18.240 1.00 80.44 106 ILE A O 1
ATOM 916 N N . TYR A 1 107 ? -11.892 23.080 16.224 1.00 79.69 107 TYR A N 1
ATOM 917 C CA . TYR A 1 107 ? -10.726 23.530 15.479 1.00 79.69 107 TYR A CA 1
ATOM 918 C C . TYR A 1 107 ? -11.003 24.890 14.855 1.00 79.69 107 TYR A C 1
ATOM 920 O O . TYR A 1 107 ? -12.077 25.121 14.306 1.00 79.69 107 TYR A O 1
ATOM 928 N N . ILE A 1 108 ? -10.035 25.798 14.916 1.00 79.38 108 ILE A N 1
ATOM 929 C CA . ILE A 1 108 ? -10.103 27.079 14.216 1.00 79.38 108 ILE A CA 1
ATOM 930 C C . ILE A 1 108 ? -8.875 27.223 13.332 1.00 79.38 108 ILE A C 1
ATOM 932 O O . ILE A 1 108 ? -7.742 27.304 13.808 1.00 79.38 108 ILE A O 1
ATOM 936 N N . ASP A 1 109 ? -9.123 27.303 12.036 1.00 77.88 109 ASP A N 1
ATOM 937 C CA . ASP A 1 109 ? -8.106 27.163 11.001 1.00 77.88 109 ASP A CA 1
ATOM 938 C C . ASP A 1 109 ? -8.229 28.322 9.982 1.00 77.88 109 ASP A C 1
ATOM 940 O O . ASP A 1 109 ? -9.300 28.921 9.821 1.00 77.88 109 ASP A O 1
ATOM 944 N N . ASP A 1 110 ? -7.105 28.738 9.394 1.00 70.62 110 ASP A N 1
ATOM 945 C CA . ASP A 1 110 ? -6.997 29.806 8.399 1.00 70.62 110 ASP A CA 1
ATOM 946 C C . ASP A 1 110 ? -6.297 29.399 7.078 1.00 70.62 110 ASP A C 1
ATOM 948 O O . ASP A 1 110 ? -6.056 30.268 6.232 1.00 70.62 110 ASP A O 1
ATOM 952 N N . GLU A 1 111 ? -6.048 28.102 6.835 1.00 56.16 111 GLU A N 1
ATOM 953 C CA . GLU A 1 111 ? -5.150 27.592 5.779 1.00 56.16 111 GLU A CA 1
ATOM 954 C C . GLU A 1 111 ? -5.592 27.799 4.310 1.00 56.16 111 GLU A C 1
ATOM 956 O O . GLU A 1 111 ? -4.832 27.545 3.368 1.00 56.16 111 GLU A O 1
ATOM 961 N N . HIS A 1 112 ? -6.794 28.300 4.024 1.00 48.59 112 HIS A N 1
ATOM 962 C CA . HIS A 1 112 ? -7.314 28.331 2.654 1.00 48.59 112 HIS A CA 1
ATOM 963 C C . HIS A 1 112 ? -7.826 29.708 2.243 1.00 48.59 112 HIS A C 1
ATOM 965 O O . HIS A 1 112 ? -8.896 30.147 2.644 1.00 48.59 112 HIS A O 1
ATOM 971 N N . ARG A 1 113 ? -7.018 30.348 1.383 1.00 44.81 113 ARG A N 1
ATOM 972 C CA . ARG A 1 113 ? -7.327 31.436 0.436 1.00 44.81 113 ARG A CA 1
ATOM 973 C C . ARG A 1 113 ? -8.346 32.481 0.928 1.00 44.81 113 ARG A C 1
ATOM 975 O O . ARG A 1 113 ? -9.551 32.276 0.931 1.00 44.81 113 ARG A O 1
ATOM 982 N N . ASP A 1 114 ? -7.822 33.683 1.158 1.00 48.88 114 ASP A N 1
ATOM 983 C CA . ASP A 1 114 ? -8.550 34.951 1.282 1.00 48.88 114 ASP A CA 1
ATOM 984 C C . ASP A 1 114 ? -9.346 35.187 2.580 1.00 48.88 114 ASP A C 1
ATOM 986 O O . ASP A 1 114 ? -10.555 35.023 2.657 1.00 48.88 114 ASP A O 1
ATOM 990 N N . LYS A 1 115 ? -8.681 35.831 3.549 1.00 54.28 115 LYS A N 1
ATOM 991 C CA . LYS A 1 115 ? -9.269 36.748 4.553 1.00 54.28 115 LYS A CA 1
ATOM 992 C C . LYS A 1 115 ? -10.210 36.171 5.632 1.00 54.28 115 LYS A C 1
ATOM 994 O O . LYS A 1 115 ? -10.645 36.975 6.468 1.00 54.28 115 LYS A O 1
ATOM 999 N N . PHE A 1 116 ? -10.483 34.870 5.692 1.00 59.72 116 PHE A N 1
ATOM 1000 C CA . PHE A 1 116 ? -11.420 34.274 6.660 1.00 59.72 116 PHE A CA 1
ATOM 1001 C C . PHE A 1 116 ? -10.824 33.056 7.381 1.00 59.72 116 PHE A C 1
ATOM 1003 O O . PHE A 1 116 ? -9.908 32.435 6.862 1.00 59.72 116 PHE A O 1
ATOM 1010 N N . SER A 1 117 ? -11.354 32.746 8.567 1.00 60.50 117 SER A N 1
ATOM 1011 C CA . SER A 1 117 ? -11.070 31.508 9.305 1.00 60.50 117 SER A CA 1
ATOM 1012 C C . SER A 1 117 ? -12.308 30.624 9.313 1.00 60.50 117 SER A C 1
ATOM 1014 O O . SER A 1 117 ? -13.432 31.141 9.263 1.00 60.50 117 SER A O 1
ATOM 1016 N N . PHE A 1 118 ? -12.093 29.321 9.400 1.00 69.31 118 PHE A N 1
ATOM 1017 C CA . PHE A 1 118 ? -13.131 28.306 9.470 1.00 69.31 118 PHE A CA 1
ATOM 1018 C C . PHE A 1 118 ? -13.187 27.690 10.869 1.00 69.31 118 PHE A C 1
ATOM 1020 O O . PHE A 1 118 ? -12.187 27.660 11.585 1.00 69.31 118 PHE A O 1
ATOM 1027 N N . ILE A 1 119 ? -14.379 27.238 11.256 1.00 67.56 119 ILE A N 1
ATOM 1028 C CA . ILE A 1 119 ? -14.612 26.534 12.521 1.00 67.56 119 ILE A CA 1
ATOM 1029 C C . ILE A 1 119 ? -14.922 25.081 12.183 1.00 67.56 119 ILE A C 1
ATOM 1031 O O . ILE A 1 119 ? -15.959 24.806 11.581 1.00 67.56 119 ILE A O 1
ATOM 1035 N N . GLY A 1 120 ? -14.003 24.197 12.552 1.00 69.38 120 GLY A N 1
ATOM 1036 C CA . GLY A 1 120 ? -14.161 22.753 12.581 1.00 69.38 120 GLY A CA 1
ATOM 1037 C C . GLY A 1 120 ? -14.733 22.305 13.917 1.00 69.38 120 GLY A C 1
ATOM 1038 O O . GLY A 1 120 ? -14.336 22.823 14.956 1.00 69.38 120 GLY A O 1
ATOM 1039 N N . MET A 1 121 ? -15.654 21.351 13.927 1.00 69.75 121 MET A N 1
ATOM 1040 C CA . MET A 1 121 ? -16.204 20.806 15.173 1.00 69.75 121 MET A CA 1
ATOM 1041 C C . MET A 1 121 ? -16.213 19.292 15.080 1.00 69.75 121 MET A C 1
ATOM 1043 O O . MET A 1 121 ? -16.713 18.776 14.092 1.00 69.75 121 MET A O 1
ATOM 1047 N N . THR A 1 122 ? -15.696 18.598 16.088 1.00 64.38 122 THR A N 1
ATOM 1048 C CA . THR A 1 122 ? -15.749 17.131 16.192 1.00 64.38 122 THR A CA 1
ATOM 1049 C C . THR A 1 122 ? -16.615 16.717 17.362 1.00 64.38 122 THR A C 1
ATOM 1051 O O . THR A 1 122 ? -16.773 17.493 18.305 1.00 64.38 122 THR A O 1
ATOM 1054 N N . GLY A 1 123 ? -17.206 15.525 17.305 1.00 60.81 123 GLY A N 1
ATOM 1055 C CA . GLY A 1 123 ? -18.002 15.010 18.411 1.00 60.81 123 GLY A CA 1
ATOM 1056 C C . GLY A 1 123 ? -18.108 13.495 18.473 1.00 60.81 123 GLY A C 1
ATOM 1057 O O . GLY A 1 123 ? -17.884 12.801 17.490 1.00 60.81 123 GLY A O 1
ATOM 1058 N N . ILE A 1 124 ? -18.456 12.999 19.654 1.00 57.59 124 ILE A N 1
ATOM 1059 C CA . ILE A 1 124 ? -18.589 11.583 19.993 1.00 57.59 124 ILE A CA 1
ATOM 1060 C C . ILE A 1 124 ? -20.078 11.217 20.002 1.00 57.59 124 ILE A C 1
ATOM 1062 O O . ILE A 1 124 ? -20.935 12.057 20.297 1.00 57.59 124 ILE A O 1
ATOM 1066 N N . CYS A 1 125 ? -20.400 9.967 19.664 1.00 50.81 125 CYS A N 1
ATOM 1067 C CA . CYS A 1 125 ? -21.764 9.444 19.675 1.00 50.81 125 CYS A CA 1
ATOM 1068 C C . CYS A 1 125 ? -21.795 8.013 20.239 1.00 50.81 125 CYS A C 1
ATOM 1070 O O . CYS A 1 125 ? -20.842 7.263 20.072 1.00 50.81 125 CYS A O 1
ATOM 1072 N N . SER A 1 126 ? -22.915 7.605 20.842 1.00 43.84 126 SER A N 1
ATOM 1073 C CA . SER A 1 126 ? -23.107 6.340 21.591 1.00 43.84 126 SER A CA 1
ATOM 1074 C C . SER A 1 126 ? -22.894 5.024 20.819 1.00 43.84 126 SER A C 1
ATOM 1076 O O . SER A 1 126 ? -23.080 3.950 21.378 1.00 43.84 126 SER A O 1
ATOM 1078 N N . TRP A 1 127 ? -22.575 5.084 19.529 1.00 45.00 127 TRP A N 1
ATOM 1079 C CA . TRP A 1 127 ? -22.469 3.920 18.636 1.00 45.00 127 TRP A CA 1
ATOM 1080 C C . TRP A 1 127 ? -21.017 3.552 18.350 1.00 45.00 127 TRP A C 1
ATOM 1082 O O . TRP A 1 127 ? -20.762 2.478 17.816 1.00 45.00 127 TRP A O 1
ATOM 1092 N N . ASP A 1 128 ? -20.082 4.456 18.652 1.00 42.28 128 ASP A N 1
ATOM 1093 C CA . ASP A 1 128 ? -18.670 4.279 18.361 1.00 42.28 128 ASP A CA 1
ATOM 1094 C C . ASP A 1 128 ? -17.873 5.301 19.180 1.00 42.28 128 ASP A C 1
ATOM 1096 O O . ASP A 1 128 ? -18.052 6.508 19.005 1.00 42.28 128 ASP A O 1
ATOM 1100 N N . GLU A 1 129 ? -17.032 4.828 20.099 1.00 42.97 129 GLU A N 1
ATOM 1101 C CA . GLU A 1 129 ? -16.430 5.638 21.171 1.00 42.97 129 GLU A CA 1
ATOM 1102 C C . GLU A 1 129 ? -15.501 6.766 20.676 1.00 42.97 129 GLU A C 1
ATOM 1104 O O . GLU A 1 129 ? -15.035 7.556 21.488 1.00 42.97 129 GLU A O 1
ATOM 1109 N N . GLU A 1 130 ? -15.275 6.910 19.361 1.00 42.56 130 GLU A N 1
ATOM 1110 C CA . GLU A 1 130 ? -14.326 7.891 18.812 1.00 42.56 130 GLU A CA 1
ATOM 1111 C C . GLU A 1 130 ? -14.506 8.277 17.332 1.00 42.56 130 GLU A C 1
ATOM 1113 O O . GLU A 1 130 ? -13.595 8.846 16.724 1.00 42.56 130 GLU A O 1
ATOM 1118 N N . HIS A 1 131 ? -15.656 8.004 16.706 1.00 49.50 131 HIS A N 1
ATOM 1119 C CA . HIS A 1 131 ? -15.887 8.489 15.338 1.00 49.50 131 HIS A CA 1
ATOM 1120 C C . HIS A 1 131 ? -16.389 9.933 15.355 1.00 49.50 131 HIS A C 1
ATOM 1122 O O . HIS A 1 131 ? -17.586 10.204 15.463 1.00 49.50 131 HIS A O 1
ATOM 1128 N N . GLY A 1 132 ? -15.433 10.858 15.242 1.00 49.84 132 GLY A N 1
ATOM 1129 C CA . GLY A 1 132 ? -15.671 12.287 15.112 1.00 49.84 132 GLY A CA 1
ATOM 1130 C C . GLY A 1 132 ? -16.400 12.607 13.818 1.00 49.84 132 GLY A C 1
ATOM 1131 O O . GLY A 1 132 ? -15.763 12.688 12.780 1.00 49.84 132 GLY A O 1
ATOM 1132 N N . PHE A 1 133 ? -17.709 12.841 13.841 1.00 52.38 133 PHE A N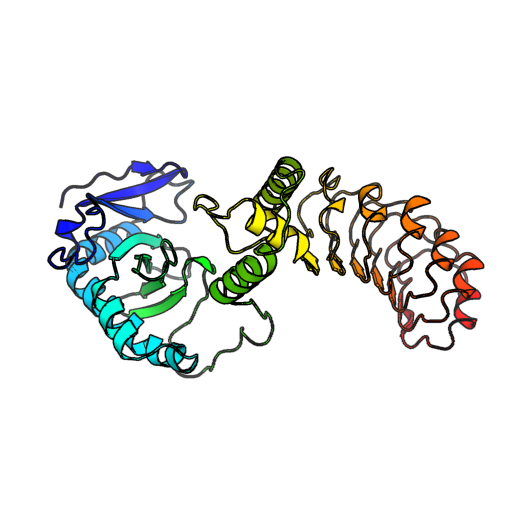 1
ATOM 1133 C CA . PHE A 1 133 ? -18.329 13.570 12.732 1.00 52.38 133 PHE A CA 1
ATOM 1134 C C . PHE A 1 133 ? -17.985 15.052 12.880 1.00 52.38 133 PHE A C 1
ATOM 1136 O O . PHE A 1 133 ? -17.774 15.543 13.987 1.00 52.38 133 PHE A O 1
ATOM 1143 N N . GLY A 1 134 ? -17.889 15.788 11.785 1.00 57.16 134 GLY A N 1
ATOM 1144 C CA . GLY A 1 134 ? -17.600 17.200 11.887 1.00 57.16 134 GLY A CA 1
ATOM 1145 C C . GLY A 1 134 ? -18.051 18.017 10.710 1.00 57.16 134 GLY A C 1
ATOM 1146 O O . GLY A 1 134 ? -18.450 17.497 9.674 1.00 57.16 134 GLY A O 1
ATOM 1147 N N . VAL A 1 135 ? -18.044 19.322 10.925 1.00 59.16 135 VAL A N 1
ATOM 1148 C CA . VAL A 1 135 ? -18.504 20.323 9.968 1.00 59.16 135 VAL A CA 1
ATOM 1149 C C . VAL A 1 135 ? -17.524 21.476 9.936 1.00 59.16 135 VAL A C 1
ATOM 1151 O O . VAL A 1 135 ? -16.893 21.780 10.949 1.00 59.16 135 VAL A O 1
ATOM 1154 N N . VAL A 1 136 ? -17.436 22.135 8.786 1.00 61.72 136 VAL A N 1
ATOM 1155 C CA . VAL A 1 136 ? -16.645 23.348 8.605 1.00 61.72 136 VAL A CA 1
ATOM 1156 C C . VAL A 1 136 ? -17.575 24.508 8.298 1.00 61.72 136 VAL A C 1
ATOM 1158 O O . VAL A 1 136 ? -18.315 24.504 7.311 1.00 61.72 136 VAL A O 1
ATOM 1161 N N . LEU A 1 137 ? -17.517 25.531 9.146 1.00 62.22 137 LEU A N 1
ATOM 1162 C CA . LEU A 1 137 ? -18.286 26.758 8.981 1.00 62.22 137 LEU A CA 1
ATOM 1163 C C . LEU A 1 137 ? -17.428 27.885 8.413 1.00 62.22 137 LEU A C 1
ATOM 1165 O O . LEU A 1 137 ? -16.398 28.239 8.987 1.00 62.22 137 LEU A O 1
ATOM 1169 N N . LEU A 1 138 ? -17.926 28.541 7.364 1.00 65.75 138 LEU A N 1
ATOM 1170 C CA . LEU A 1 138 ? -17.387 29.791 6.837 1.00 65.75 138 LEU A CA 1
ATOM 1171 C C . LEU A 1 138 ? -18.507 30.829 6.744 1.00 65.75 138 LEU A C 1
ATOM 1173 O O . LEU A 1 138 ? -19.492 30.635 6.045 1.00 65.75 138 LEU A O 1
ATOM 1177 N N . LYS A 1 139 ? -18.363 31.966 7.440 1.00 66.62 139 LYS A N 1
ATOM 1178 C CA . LYS A 1 139 ? -19.361 33.061 7.442 1.00 66.62 139 LYS A CA 1
ATOM 1179 C C . LYS A 1 139 ? -20.803 32.600 7.726 1.00 66.62 139 LYS A C 1
ATOM 1181 O O . LYS A 1 139 ? -21.741 33.142 7.147 1.00 66.62 139 LYS A O 1
ATOM 1186 N N . LYS A 1 140 ? -20.970 31.671 8.672 1.00 63.50 140 LYS A N 1
ATOM 1187 C CA . LYS A 1 140 ? -22.260 31.062 9.054 1.00 63.50 140 LYS A CA 1
ATOM 1188 C C . LYS A 1 140 ? -22.849 30.080 8.033 1.00 63.50 140 LYS A C 1
ATOM 1190 O O . LYS A 1 140 ? -23.978 29.644 8.217 1.00 63.50 140 LYS A O 1
ATOM 1195 N N . GLU A 1 141 ? -22.110 29.728 6.989 1.00 62.38 141 GLU A N 1
ATOM 1196 C CA . GLU A 1 141 ? -22.505 28.697 6.032 1.00 62.38 141 GLU A CA 1
ATOM 1197 C C . GLU A 1 141 ? -21.683 27.435 6.294 1.00 62.38 141 GLU A C 1
ATOM 1199 O O . GLU A 1 141 ? -20.468 27.515 6.497 1.00 62.38 141 GLU A O 1
ATOM 1204 N N . ILE A 1 142 ? -22.345 26.275 6.305 1.00 61.22 142 ILE A N 1
ATOM 1205 C CA . ILE A 1 142 ? -21.648 24.988 6.265 1.00 61.22 142 ILE A CA 1
ATOM 1206 C C . ILE A 1 142 ? -21.083 24.842 4.859 1.00 61.22 142 ILE A C 1
ATOM 1208 O O . ILE A 1 142 ? -21.824 24.770 3.872 1.00 61.22 142 ILE A O 1
ATOM 1212 N N . ILE A 1 143 ? -19.760 24.837 4.784 1.00 59.28 143 ILE A N 1
ATOM 1213 C CA . ILE A 1 143 ? -19.028 24.664 3.533 1.00 59.28 143 ILE A CA 1
ATOM 1214 C C . ILE A 1 143 ? -18.438 23.267 3.394 1.00 59.28 143 ILE A C 1
ATOM 1216 O O . ILE A 1 143 ? -17.957 22.958 2.309 1.00 59.28 143 ILE A O 1
ATOM 1220 N N . ASP A 1 144 ? -18.464 22.471 4.468 1.00 57.44 144 ASP A N 1
ATOM 1221 C CA . ASP A 1 144 ? -17.961 21.100 4.496 1.00 57.44 144 ASP A CA 1
ATOM 1222 C C . ASP A 1 144 ? -18.552 20.298 5.671 1.00 57.44 144 ASP A C 1
ATOM 1224 O O . ASP A 1 144 ? -18.902 20.883 6.702 1.00 57.44 144 ASP A O 1
ATOM 1228 N N . PHE A 1 145 ? -18.637 18.973 5.534 1.00 59.25 145 PHE A N 1
ATOM 1229 C CA . PHE A 1 145 ? -19.021 18.042 6.598 1.00 59.25 145 PHE A CA 1
ATOM 1230 C C . PHE A 1 145 ? -18.553 16.608 6.306 1.00 59.25 145 PHE A C 1
ATOM 1232 O O . PHE A 1 145 ? -18.508 16.190 5.153 1.00 59.25 145 PHE A O 1
ATOM 1239 N N . GLY A 1 146 ? -18.254 15.817 7.339 1.00 53.44 146 GLY A N 1
ATOM 1240 C CA . GLY A 1 146 ? -17.839 14.425 7.151 1.00 53.44 146 GLY A CA 1
ATOM 1241 C C . GLY A 1 146 ? -17.304 13.745 8.407 1.00 53.44 146 GLY A C 1
ATOM 1242 O O . GLY A 1 146 ? -17.366 14.294 9.503 1.00 53.44 146 GLY A O 1
ATOM 1243 N N . ASP A 1 147 ? -16.782 12.531 8.234 1.00 50.47 147 ASP A N 1
ATOM 1244 C CA . ASP A 1 147 ? -16.043 11.817 9.278 1.00 50.47 147 ASP A CA 1
ATOM 1245 C C . ASP A 1 147 ? -14.623 12.396 9.376 1.00 50.47 147 ASP A C 1
ATOM 1247 O O . ASP A 1 147 ? -13.808 12.281 8.459 1.00 50.47 147 ASP A O 1
ATOM 1251 N N . TRP A 1 148 ? -14.345 13.063 10.488 1.00 44.41 148 TRP A N 1
ATOM 1252 C CA . TRP A 1 148 ? -13.114 13.791 10.764 1.00 44.41 148 TRP A CA 1
ATOM 1253 C C . TRP A 1 148 ? -11.900 12.861 10.896 1.00 44.41 148 TRP A C 1
ATOM 1255 O O . TRP A 1 148 ? -10.771 13.279 10.625 1.00 44.41 148 TRP A O 1
ATOM 1265 N N . ASN A 1 149 ? -12.111 11.575 11.213 1.00 42.09 149 ASN A N 1
ATOM 1266 C CA . ASN A 1 149 ? -11.038 10.574 11.243 1.00 42.09 149 ASN A CA 1
ATOM 1267 C C . ASN A 1 149 ? -10.507 10.218 9.840 1.00 42.09 149 ASN A C 1
ATOM 1269 O O . ASN A 1 149 ? -9.450 9.590 9.723 1.00 42.09 149 ASN A O 1
ATOM 1273 N N . CYS A 1 150 ? -11.184 10.656 8.774 1.00 37.44 150 CYS A N 1
ATOM 1274 C CA . CYS A 1 150 ? -10.820 10.367 7.385 1.00 37.44 150 CYS A CA 1
ATOM 1275 C C . CYS A 1 150 ? -9.919 11.429 6.729 1.00 37.44 150 CYS A C 1
ATOM 1277 O O . CYS A 1 150 ? -9.556 11.282 5.562 1.00 37.44 150 CYS A O 1
ATOM 1279 N N . GLY A 1 151 ? -9.496 12.464 7.466 1.00 34.66 151 GLY A N 1
ATOM 1280 C CA . GLY A 1 151 ? -8.762 13.595 6.896 1.00 34.66 151 GLY A CA 1
ATOM 1281 C C . GLY A 1 151 ? -9.673 14.501 6.064 1.00 34.66 151 GLY A C 1
ATOM 1282 O O . GLY A 1 151 ? -10.701 14.064 5.552 1.00 34.66 151 GLY A O 1
ATOM 1283 N N . TYR A 1 152 ? -9.305 15.781 5.971 1.00 33.00 152 TYR A N 1
ATOM 1284 C CA . TYR A 1 152 ? -10.026 16.814 5.221 1.00 33.00 152 TYR A CA 1
ATOM 1285 C C . TYR A 1 152 ? -10.543 16.280 3.877 1.00 33.00 152 TYR A C 1
ATOM 1287 O O . TYR A 1 152 ? -9.790 16.142 2.913 1.00 33.00 152 TYR A O 1
ATOM 1295 N N . THR A 1 153 ? -11.833 15.981 3.798 1.00 36.00 153 THR A N 1
ATOM 1296 C CA . THR A 1 153 ? -12.506 15.738 2.528 1.00 36.00 153 THR A CA 1
ATOM 1297 C C . THR A 1 153 ? -13.352 16.964 2.275 1.00 36.00 153 THR A C 1
ATOM 1299 O O . THR A 1 153 ? -14.452 17.050 2.784 1.00 36.00 153 THR A O 1
ATOM 1302 N N . MET A 1 154 ? -12.799 17.923 1.523 1.00 33.31 154 MET A N 1
ATOM 1303 C CA . MET A 1 154 ? -13.504 19.139 1.115 1.00 33.31 154 MET A CA 1
ATOM 1304 C C . MET A 1 154 ? -14.770 18.794 0.320 1.00 33.31 154 MET A C 1
ATOM 1306 O O . MET A 1 154 ? -14.716 18.659 -0.903 1.00 33.31 154 MET A O 1
ATOM 1310 N N . TYR A 1 155 ? -15.926 18.712 0.971 1.00 40.28 155 TYR A N 1
ATOM 1311 C CA . TYR A 1 155 ? -17.226 18.705 0.311 1.00 40.28 155 TYR A CA 1
ATOM 1312 C C . TYR A 1 155 ? -17.730 20.136 0.176 1.00 40.28 155 TYR A C 1
ATOM 1314 O O . TYR A 1 155 ? -18.622 20.582 0.890 1.00 40.28 155 TYR A O 1
ATOM 1322 N N . SER A 1 156 ? -17.162 20.869 -0.786 1.00 36.50 156 SER A N 1
ATOM 1323 C CA . SER A 1 156 ? -17.643 22.206 -1.143 1.00 36.50 156 SER A CA 1
ATOM 1324 C C . SER A 1 156 ? -19.137 22.152 -1.490 1.00 36.50 156 SER A C 1
ATOM 1326 O O . SER A 1 156 ? -19.531 21.584 -2.513 1.00 36.50 156 SER A O 1
ATOM 1328 N N . SER A 1 157 ? -19.968 22.817 -0.687 1.00 37.47 157 SER A N 1
ATOM 1329 C CA . SER A 1 157 ? -21.391 23.030 -0.955 1.00 37.47 157 SER A CA 1
ATOM 1330 C C . SER A 1 157 ? -21.608 24.097 -2.041 1.00 37.47 157 SER A C 1
ATOM 1332 O O . SER A 1 157 ? -22.212 25.148 -1.839 1.00 37.47 157 SER A O 1
ATOM 1334 N N . LYS A 1 158 ? -21.169 23.805 -3.269 1.00 35.84 158 LYS A N 1
ATOM 1335 C CA . LYS A 1 158 ? -21.820 24.352 -4.462 1.00 35.84 158 LYS A CA 1
ATOM 1336 C C . LYS A 1 158 ? -22.612 23.236 -5.120 1.00 35.84 158 LYS A C 1
ATOM 1338 O O . LYS A 1 158 ? -22.060 22.337 -5.741 1.00 35.84 158 LYS A O 1
ATOM 1343 N N . LYS A 1 159 ? -23.937 23.313 -4.947 1.00 43.44 159 LYS A N 1
ATOM 1344 C CA . LYS A 1 159 ? -24.924 22.618 -5.783 1.00 43.44 159 LYS A CA 1
ATOM 1345 C C . LYS A 1 159 ? -24.476 22.730 -7.243 1.00 43.44 159 LYS A C 1
ATOM 1347 O O . LYS A 1 159 ? -24.274 23.849 -7.700 1.00 43.44 159 LYS A O 1
ATOM 1352 N N . GLU A 1 160 ? -24.383 21.585 -7.916 1.00 35.84 160 GLU A N 1
ATOM 1353 C CA . GLU A 1 160 ? -23.806 21.367 -9.257 1.00 35.84 160 GLU A CA 1
ATOM 1354 C C . GLU A 1 160 ? -22.321 20.980 -9.293 1.00 35.84 160 GLU A C 1
ATOM 1356 O O . GLU A 1 160 ? -21.543 21.551 -10.037 1.00 35.84 160 GLU A O 1
ATOM 1361 N N . GLU A 1 161 ? -21.941 19.931 -8.566 1.00 31.77 161 GLU A N 1
ATOM 1362 C CA . GLU A 1 161 ? -21.155 18.833 -9.141 1.00 31.77 161 GLU A CA 1
ATOM 1363 C C . GLU A 1 161 ? -21.278 17.623 -8.214 1.00 31.77 161 GLU A C 1
ATOM 1365 O O . GLU A 1 161 ? -20.899 17.642 -7.045 1.00 31.77 161 GLU A O 1
ATOM 1370 N N . LYS A 1 162 ? -21.941 16.582 -8.720 1.00 34.28 162 LYS A N 1
ATOM 1371 C CA . LYS A 1 162 ? -22.061 15.299 -8.035 1.00 34.28 162 LYS A CA 1
ATOM 1372 C C . LYS A 1 162 ? -20.656 14.736 -7.828 1.00 34.28 162 LYS A C 1
ATOM 1374 O O . LYS A 1 162 ? -19.930 14.570 -8.799 1.00 34.28 162 LYS A O 1
ATOM 1379 N N . PHE A 1 163 ? -20.345 14.448 -6.566 1.00 28.16 163 PHE A N 1
ATOM 1380 C CA . PHE A 1 163 ? -19.420 13.426 -6.077 1.00 28.16 163 PHE A CA 1
ATOM 1381 C C . PHE A 1 163 ? -18.553 12.752 -7.146 1.00 28.16 163 PHE A C 1
ATOM 1383 O O . PHE A 1 163 ? -19.018 11.875 -7.868 1.00 28.16 163 PHE A O 1
ATOM 1390 N N . SER A 1 164 ? -17.270 13.094 -7.170 1.00 29.61 164 SER A N 1
ATOM 1391 C CA . SER A 1 164 ? -16.263 12.350 -7.923 1.00 29.61 164 SER A CA 1
ATOM 1392 C C . SER A 1 164 ? -14.954 12.335 -7.142 1.00 29.61 164 SER A C 1
ATOM 1394 O O . SER A 1 164 ? -14.021 13.048 -7.484 1.00 29.61 164 SER A O 1
ATOM 1396 N N . LEU A 1 165 ? -14.902 11.535 -6.075 1.00 29.50 165 LEU A N 1
ATOM 1397 C CA . LEU A 1 165 ? -13.650 11.020 -5.491 1.00 29.50 165 LEU A CA 1
ATOM 1398 C C . LEU A 1 165 ? -13.815 9.615 -4.869 1.00 29.50 165 LEU A C 1
ATOM 1400 O O . LEU A 1 165 ? -12.832 9.014 -4.448 1.00 29.50 165 LEU A O 1
ATOM 1404 N N . ALA A 1 166 ? -15.030 9.051 -4.867 1.00 32.34 166 ALA A N 1
ATOM 1405 C CA . ALA A 1 166 ? -15.295 7.689 -4.395 1.00 32.34 166 ALA A CA 1
ATOM 1406 C C . ALA A 1 166 ? -15.142 6.603 -5.483 1.00 32.34 166 ALA A C 1
ATOM 1408 O O . ALA A 1 166 ? -15.282 5.426 -5.169 1.00 32.34 166 ALA A O 1
ATOM 1409 N N . GLU A 1 167 ? -14.845 6.962 -6.738 1.00 31.39 167 GLU A N 1
ATOM 1410 C CA . GLU A 1 167 ? -14.617 5.974 -7.811 1.00 31.39 167 GLU A CA 1
ATOM 1411 C C . GLU A 1 167 ? -13.133 5.629 -8.037 1.00 31.39 167 GLU A C 1
ATOM 1413 O O . GLU A 1 167 ? -12.855 4.576 -8.601 1.00 31.39 167 GLU A O 1
ATOM 1418 N N . GLU A 1 168 ? -12.174 6.424 -7.539 1.00 30.05 168 GLU A N 1
ATOM 1419 C CA . GLU A 1 168 ? -10.733 6.147 -7.737 1.00 30.05 168 GLU A CA 1
ATOM 1420 C C . GLU A 1 168 ? -9.963 5.744 -6.469 1.00 30.05 168 GLU A C 1
ATOM 1422 O O . GLU A 1 168 ? -8.832 5.285 -6.575 1.00 30.05 168 GLU A O 1
ATOM 1427 N N . ASN A 1 169 ? -10.564 5.820 -5.276 1.00 31.89 169 ASN A N 1
ATOM 1428 C CA . ASN A 1 169 ? -9.934 5.366 -4.029 1.00 31.89 169 ASN A CA 1
ATOM 1429 C C . ASN A 1 169 ? -10.951 4.622 -3.159 1.00 31.89 169 ASN A C 1
ATOM 1431 O O . ASN A 1 169 ? -11.488 5.198 -2.216 1.00 31.89 169 ASN A O 1
ATOM 1435 N N . MET A 1 170 ? -11.230 3.353 -3.479 1.00 30.98 170 MET A N 1
ATOM 1436 C CA . MET A 1 170 ? -12.083 2.464 -2.677 1.00 30.98 170 MET A CA 1
ATOM 1437 C C . MET A 1 170 ? -11.532 2.279 -1.249 1.00 30.98 170 MET A C 1
ATOM 1439 O O . MET A 1 170 ? -10.928 1.260 -0.926 1.00 30.98 170 MET A O 1
ATOM 1443 N N . LEU A 1 171 ? -11.737 3.263 -0.376 1.00 32.56 171 LEU A N 1
ATOM 1444 C CA . LEU A 1 171 ? -11.485 3.132 1.049 1.00 32.56 171 LEU A CA 1
ATOM 1445 C C . LEU A 1 171 ? -12.679 2.399 1.665 1.00 32.56 171 LEU A C 1
ATOM 1447 O O . LEU A 1 171 ? -13.800 2.908 1.704 1.00 32.56 171 LEU A O 1
ATOM 1451 N N . GLU A 1 172 ? -12.436 1.167 2.111 1.00 38.56 172 GLU A N 1
ATOM 1452 C CA . GLU A 1 172 ? -13.369 0.411 2.944 1.00 38.56 172 GLU A CA 1
ATOM 1453 C C . GLU A 1 172 ? -13.714 1.238 4.200 1.00 38.56 172 GLU A C 1
ATOM 1455 O O . GLU A 1 172 ? -12.794 1.701 4.882 1.00 38.56 172 GLU A O 1
ATOM 1460 N N . PRO A 1 173 ? -15.005 1.435 4.537 1.00 41.19 173 PRO A N 1
ATOM 1461 C CA . PRO A 1 173 ? -15.387 2.093 5.784 1.00 41.19 173 PRO A CA 1
ATOM 1462 C C . PRO A 1 173 ? -14.747 1.397 6.992 1.00 41.19 173 PRO A C 1
ATOM 1464 O O . PRO A 1 173 ? -14.762 0.166 7.072 1.00 41.19 173 PRO A O 1
ATOM 1467 N N . LEU A 1 174 ? -14.236 2.168 7.960 1.00 47.72 174 LEU A N 1
ATOM 1468 C CA . LEU A 1 174 ? -13.566 1.628 9.155 1.00 47.72 174 LEU A CA 1
ATOM 1469 C C . LEU A 1 174 ? -14.430 0.622 9.922 1.00 47.72 174 LEU A C 1
ATOM 1471 O O . LEU A 1 174 ? -13.911 -0.371 10.422 1.00 47.72 174 LEU A O 1
ATOM 1475 N N . THR A 1 175 ? -15.745 0.829 9.946 1.00 50.53 175 THR A N 1
ATOM 1476 C CA . THR A 1 175 ? -16.725 -0.075 10.560 1.00 50.53 175 THR A CA 1
ATOM 1477 C C . THR A 1 175 ? -16.775 -1.446 9.882 1.00 50.53 175 THR A C 1
ATOM 1479 O O . THR A 1 175 ? -16.770 -2.473 10.560 1.00 50.53 175 THR A O 1
ATOM 1482 N N . ASN A 1 176 ? -16.749 -1.488 8.547 1.00 53.59 176 ASN A N 1
ATOM 1483 C CA . ASN A 1 176 ? -16.710 -2.741 7.788 1.00 53.59 176 ASN A CA 1
ATOM 1484 C C . ASN A 1 176 ? -15.374 -3.456 7.976 1.00 53.59 176 ASN A C 1
ATOM 1486 O O . ASN A 1 176 ? -15.355 -4.661 8.228 1.00 53.59 176 ASN A O 1
ATOM 1490 N N . ARG A 1 177 ? -14.271 -2.697 7.951 1.00 60.12 177 ARG A N 1
ATOM 1491 C CA . ARG A 1 177 ? -12.937 -3.240 8.197 1.00 60.12 177 ARG A CA 1
ATOM 1492 C C . ARG A 1 177 ? -12.837 -3.828 9.603 1.00 60.12 177 ARG A C 1
ATOM 1494 O O . ARG A 1 177 ? -12.421 -4.971 9.741 1.00 60.12 177 ARG A O 1
ATOM 1501 N N . ARG A 1 178 ? -13.283 -3.109 10.642 1.00 65.00 178 ARG A N 1
ATOM 1502 C CA . ARG A 1 178 ? -13.325 -3.610 12.030 1.00 65.00 178 ARG A CA 1
ATOM 1503 C C . ARG A 1 178 ? -14.177 -4.866 12.156 1.00 65.00 178 ARG A C 1
ATOM 1505 O O . ARG A 1 178 ? -13.723 -5.826 12.767 1.00 65.00 178 ARG A O 1
ATOM 1512 N N . LYS A 1 179 ? -15.362 -4.900 11.539 1.00 67.38 179 LYS A N 1
ATOM 1513 C CA . LYS A 1 179 ? -16.219 -6.093 11.534 1.00 67.38 179 LYS A CA 1
ATOM 1514 C C . LYS A 1 179 ? -15.509 -7.293 10.904 1.00 67.38 179 LYS A C 1
ATOM 1516 O O . LYS A 1 179 ? -15.456 -8.352 11.518 1.00 67.38 179 LYS A O 1
ATOM 1521 N N . LYS A 1 180 ? -14.892 -7.106 9.733 1.00 71.81 180 LYS A N 1
ATOM 1522 C CA . LYS A 1 180 ? -14.096 -8.141 9.060 1.00 71.81 180 LYS A CA 1
ATOM 1523 C C . LYS A 1 180 ? -12.925 -8.610 9.929 1.00 71.81 180 LYS A C 1
ATOM 1525 O O . LYS A 1 180 ? -12.692 -9.808 10.031 1.00 71.81 180 LYS A O 1
ATOM 1530 N N . ILE A 1 181 ? -12.197 -7.692 10.570 1.00 78.12 181 ILE A N 1
ATOM 1531 C CA . ILE A 1 181 ? -11.096 -8.033 11.485 1.00 78.12 181 ILE A CA 1
ATOM 1532 C C . ILE A 1 181 ? -11.603 -8.820 12.697 1.00 78.12 181 ILE A C 1
ATOM 1534 O O . ILE A 1 181 ? -10.991 -9.822 13.056 1.00 78.12 181 ILE A O 1
ATOM 1538 N N . SER A 1 182 ? -12.725 -8.413 13.288 1.00 75.50 182 SER A N 1
ATOM 1539 C CA . SER A 1 182 ? -13.344 -9.109 14.417 1.00 75.50 182 SER A CA 1
ATOM 1540 C C . SER A 1 182 ? -13.736 -10.541 14.032 1.00 75.50 182 SER A C 1
ATOM 1542 O O . SER A 1 182 ? -13.306 -11.483 14.696 1.00 75.50 182 SER A O 1
ATOM 1544 N N . GLU A 1 183 ? -14.413 -10.720 12.891 1.00 80.94 183 GLU A N 1
ATOM 1545 C CA . GLU A 1 183 ? -14.776 -12.035 12.337 1.00 80.94 183 GLU A CA 1
ATOM 1546 C C . GLU A 1 183 ? -13.538 -12.906 12.049 1.00 80.94 183 GLU A C 1
ATOM 1548 O O . GLU A 1 183 ? -13.499 -14.086 12.402 1.00 80.94 183 GLU A O 1
ATOM 1553 N N . LEU A 1 184 ? -12.485 -12.332 11.454 1.00 84.38 184 LEU A N 1
ATOM 1554 C CA . LEU A 1 184 ? -11.222 -13.038 11.205 1.00 84.38 184 LEU A CA 1
ATOM 1555 C C . LEU A 1 184 ? -10.510 -13.438 12.505 1.00 84.38 184 LEU A C 1
ATOM 1557 O O . LEU A 1 184 ? -9.831 -14.464 12.544 1.00 84.38 184 LEU A O 1
ATOM 1561 N N . SER A 1 185 ? -10.671 -12.650 13.569 1.00 86.38 185 SER A N 1
ATOM 1562 C CA . SER A 1 185 ? -9.997 -12.867 14.848 1.00 86.38 185 SER A CA 1
ATOM 1563 C C . SER A 1 185 ? -10.565 -14.034 15.660 1.00 86.38 185 SER A C 1
ATOM 1565 O O . SER A 1 185 ? -9.846 -14.597 16.488 1.00 86.38 185 SER A O 1
ATOM 1567 N N . GLU A 1 186 ? -11.814 -14.453 15.414 1.00 85.12 186 GLU A N 1
ATOM 1568 C CA . GLU A 1 186 ? -12.517 -15.458 16.230 1.00 85.12 186 GLU A CA 1
ATOM 1569 C C . GLU A 1 186 ? -11.718 -16.763 16.379 1.00 85.12 186 GLU A C 1
ATOM 1571 O O . GLU A 1 186 ? -11.603 -17.316 17.480 1.00 85.12 186 GLU A O 1
ATOM 1576 N N . ASN A 1 187 ? -11.091 -17.201 15.285 1.00 85.50 187 ASN A N 1
ATOM 1577 C CA . ASN A 1 187 ? -10.382 -18.478 15.187 1.00 85.50 187 ASN A CA 1
ATOM 1578 C C . ASN A 1 187 ? -8.860 -18.363 15.355 1.00 85.50 187 ASN A C 1
ATOM 1580 O O . ASN A 1 187 ? -8.149 -19.347 15.158 1.00 85.50 187 ASN A O 1
ATOM 1584 N N . ILE A 1 188 ? -8.345 -17.184 15.711 1.00 86.50 188 ILE A N 1
ATOM 1585 C CA . ILE A 1 188 ? -6.907 -16.988 15.897 1.00 86.50 188 ILE A CA 1
ATOM 1586 C C . ILE A 1 188 ? -6.480 -17.531 17.258 1.00 86.50 188 ILE A C 1
ATOM 1588 O O . ILE A 1 188 ? -6.984 -17.120 18.312 1.00 86.50 188 ILE A O 1
ATOM 1592 N N . GLU A 1 189 ? -5.517 -18.449 17.225 1.00 85.12 189 GLU A N 1
ATOM 1593 C CA . GLU A 1 189 ? -4.745 -18.840 18.396 1.00 85.12 189 GLU A CA 1
ATOM 1594 C C . GLU A 1 189 ? -3.656 -17.800 18.649 1.00 85.12 189 GLU A C 1
ATOM 1596 O O . GLU A 1 189 ? -2.957 -17.358 17.737 1.00 85.12 189 GLU A O 1
ATOM 1601 N N . ILE A 1 190 ? -3.546 -17.376 19.906 1.00 82.12 190 ILE A N 1
ATOM 1602 C CA . ILE A 1 190 ? -2.568 -16.377 20.302 1.00 82.12 190 ILE A CA 1
ATOM 1603 C C . ILE A 1 190 ? -1.226 -17.076 20.519 1.00 82.12 190 ILE A C 1
ATOM 1605 O O . ILE A 1 190 ? -1.028 -17.732 21.542 1.00 82.12 190 ILE A O 1
ATOM 1609 N N . ASP A 1 191 ? -0.308 -16.879 19.581 1.00 79.69 191 ASP A N 1
ATOM 1610 C CA . ASP A 1 191 ? 1.111 -17.163 19.758 1.00 79.69 191 ASP A CA 1
ATOM 1611 C C . ASP A 1 191 ? 1.926 -15.954 19.286 1.00 79.69 191 ASP A C 1
ATOM 1613 O O . ASP A 1 191 ? 1.575 -15.301 18.302 1.00 79.69 191 ASP A O 1
ATOM 1617 N N . ASN A 1 192 ? 2.997 -15.642 20.012 1.00 83.38 192 ASN A N 1
ATOM 1618 C CA . ASN A 1 192 ? 3.959 -14.600 19.655 1.00 83.38 192 ASN A CA 1
ATOM 1619 C C . ASN A 1 192 ? 3.369 -13.191 19.388 1.00 83.38 192 ASN A C 1
ATOM 1621 O O . ASN A 1 192 ? 3.708 -12.526 18.409 1.00 83.38 192 ASN A O 1
ATOM 1625 N N . VAL A 1 193 ? 2.472 -12.713 20.259 1.00 88.81 193 VAL A N 1
ATOM 1626 C CA . VAL A 1 193 ? 1.799 -11.400 20.105 1.00 88.81 193 VAL A CA 1
ATOM 1627 C C . VAL A 1 193 ? 2.784 -10.239 20.006 1.00 88.81 193 VAL A C 1
ATOM 1629 O O . VAL A 1 193 ? 2.535 -9.293 19.262 1.00 88.81 193 VAL A O 1
ATOM 1632 N N . ASP A 1 194 ? 3.888 -10.304 20.747 1.00 92.12 194 ASP A N 1
ATOM 1633 C CA . ASP A 1 194 ? 4.863 -9.216 20.826 1.00 92.12 194 ASP A CA 1
ATOM 1634 C C . ASP A 1 194 ? 5.466 -8.893 19.452 1.00 92.12 194 ASP A C 1
ATOM 1636 O O . ASP A 1 194 ? 5.629 -7.718 19.110 1.00 92.12 194 ASP A O 1
ATOM 1640 N N . ASP A 1 195 ? 5.696 -9.908 18.614 1.00 94.62 195 ASP A N 1
ATOM 1641 C CA . ASP A 1 195 ? 6.214 -9.709 17.263 1.00 94.62 195 ASP A CA 1
ATOM 1642 C C . ASP A 1 195 ? 5.202 -9.000 16.352 1.00 94.62 195 ASP A C 1
ATOM 1644 O O . ASP A 1 195 ? 5.582 -8.102 15.588 1.00 94.62 195 ASP A O 1
ATOM 1648 N N . TYR A 1 196 ? 3.915 -9.350 16.469 1.00 92.62 196 TYR A N 1
ATOM 1649 C CA . TYR A 1 196 ? 2.822 -8.680 15.758 1.00 92.62 196 TYR A CA 1
ATOM 1650 C C . TYR A 1 196 ? 2.626 -7.244 16.243 1.00 92.62 196 TYR A C 1
ATOM 1652 O O . TYR A 1 196 ? 2.449 -6.343 15.425 1.00 92.62 196 TYR A O 1
ATOM 1660 N N . LEU A 1 197 ? 2.688 -7.011 17.556 1.00 89.62 197 LEU A N 1
ATOM 1661 C CA . LEU A 1 197 ? 2.598 -5.678 18.154 1.00 89.62 197 LEU A CA 1
ATOM 1662 C C . LEU A 1 197 ? 3.741 -4.777 17.686 1.00 89.62 197 LEU A C 1
ATOM 1664 O O . LEU A 1 197 ? 3.502 -3.629 17.308 1.00 89.62 197 LEU A O 1
ATOM 1668 N N . SER A 1 198 ? 4.970 -5.296 17.684 1.00 93.50 198 SER A N 1
ATOM 1669 C CA . SER A 1 198 ? 6.149 -4.559 17.228 1.00 93.50 198 SER A CA 1
ATOM 1670 C C . SER A 1 198 ? 6.027 -4.176 15.749 1.00 93.50 198 SER A C 1
ATOM 1672 O O . SER A 1 198 ? 6.189 -3.006 15.388 1.00 93.50 198 SER A O 1
ATOM 1674 N N . LEU A 1 199 ? 5.621 -5.130 14.900 1.00 93.62 199 LEU A N 1
ATOM 1675 C CA . LEU A 1 199 ? 5.372 -4.868 13.483 1.00 93.62 199 LEU A CA 1
ATOM 1676 C C . LEU A 1 199 ? 4.249 -3.841 13.277 1.00 93.62 199 LEU A C 1
ATOM 1678 O O . LEU A 1 199 ? 4.404 -2.914 12.483 1.00 93.62 199 LEU A O 1
ATOM 1682 N N . LEU A 1 200 ? 3.125 -3.986 13.984 1.00 88.12 200 LEU A N 1
ATOM 1683 C CA . LEU A 1 200 ? 1.991 -3.073 13.868 1.00 88.12 200 LEU A CA 1
ATOM 1684 C C . LEU A 1 200 ? 2.382 -1.652 14.268 1.00 88.12 200 LEU A C 1
ATOM 1686 O O . LEU A 1 200 ? 2.057 -0.704 13.557 1.00 88.12 200 LEU A O 1
ATOM 1690 N N . LYS A 1 201 ? 3.131 -1.501 15.364 1.00 85.50 201 LYS A N 1
ATOM 1691 C CA . LYS A 1 201 ? 3.662 -0.208 15.792 1.00 85.50 201 LYS A CA 1
ATOM 1692 C C . LYS A 1 201 ? 4.515 0.433 14.698 1.00 85.50 201 LYS A C 1
ATOM 1694 O O . LYS A 1 201 ? 4.291 1.590 14.360 1.00 85.50 201 LYS A O 1
ATOM 1699 N N . TRP A 1 202 ? 5.426 -0.327 14.091 1.00 92.00 202 TRP A N 1
ATOM 1700 C CA . TRP A 1 202 ? 6.247 0.166 12.984 1.00 92.00 202 TRP A CA 1
ATOM 1701 C C . TRP A 1 202 ? 5.398 0.623 11.783 1.00 92.00 202 TRP A C 1
ATOM 1703 O O . TRP A 1 202 ? 5.629 1.700 11.235 1.00 92.00 202 TRP A O 1
ATOM 1713 N N . LEU A 1 203 ? 4.363 -0.135 11.405 1.00 84.69 203 LEU A N 1
ATOM 1714 C CA . LEU A 1 203 ? 3.437 0.249 10.329 1.00 84.69 203 LEU A CA 1
ATOM 1715 C C . LEU A 1 203 ? 2.616 1.513 10.666 1.00 84.69 203 LEU A C 1
ATOM 1717 O O . LEU A 1 203 ? 2.344 2.335 9.784 1.00 84.69 203 LEU A O 1
ATOM 1721 N N . ILE A 1 204 ? 2.231 1.692 11.932 1.00 78.50 204 ILE A N 1
ATOM 1722 C CA . ILE A 1 204 ? 1.541 2.897 12.415 1.00 78.50 204 ILE A CA 1
ATOM 1723 C C . ILE A 1 204 ? 2.473 4.110 12.358 1.00 78.50 204 ILE A C 1
ATOM 1725 O O . ILE A 1 204 ? 2.080 5.150 11.824 1.00 78.50 204 ILE A O 1
ATOM 1729 N N . ASP A 1 205 ? 3.714 3.971 12.828 1.00 80.62 205 ASP A N 1
ATOM 1730 C CA . ASP A 1 205 ? 4.724 5.037 12.813 1.00 80.62 205 ASP A CA 1
ATOM 1731 C C . ASP A 1 205 ? 5.025 5.500 11.376 1.00 80.62 205 ASP A C 1
ATOM 1733 O O . ASP A 1 205 ? 5.189 6.695 11.106 1.00 80.62 205 ASP A O 1
ATOM 1737 N N . LEU A 1 206 ? 4.999 4.568 10.417 1.00 77.94 206 LEU A N 1
ATOM 1738 C CA . LEU A 1 206 ? 5.121 4.860 8.987 1.00 77.94 206 LEU A CA 1
ATOM 1739 C C . LEU A 1 206 ? 3.869 5.483 8.363 1.00 77.94 206 LEU A C 1
ATOM 1741 O O . LEU A 1 206 ? 3.929 5.941 7.215 1.00 77.94 206 LEU A O 1
ATOM 1745 N N . LYS A 1 207 ? 2.748 5.535 9.090 1.00 74.69 207 LYS A N 1
ATOM 1746 C CA . LYS A 1 207 ? 1.451 6.016 8.605 1.00 74.69 207 LYS A CA 1
ATOM 1747 C C . LYS A 1 207 ? 1.061 5.276 7.322 1.00 74.69 207 LYS A C 1
ATOM 1749 O O . LYS A 1 207 ? 0.915 5.911 6.284 1.00 74.69 207 LYS A O 1
ATOM 1754 N N . VAL A 1 208 ? 1.008 3.944 7.355 1.00 69.31 208 VAL A N 1
ATOM 1755 C CA . VAL A 1 208 ? 0.609 3.116 6.188 1.00 69.31 208 VAL A CA 1
ATOM 1756 C C . VAL A 1 208 ? -0.612 2.246 6.455 1.00 69.31 208 VAL A C 1
ATOM 1758 O O . VAL A 1 208 ? -1.287 1.816 5.528 1.00 69.31 208 VAL A O 1
ATOM 1761 N N . VAL A 1 209 ? -0.957 2.063 7.725 1.00 66.12 209 VAL A N 1
ATOM 1762 C CA . VAL A 1 209 ? -2.243 1.511 8.146 1.00 66.12 209 VAL A CA 1
ATOM 1763 C C . VAL A 1 209 ? -3.075 2.688 8.664 1.00 66.12 209 VAL A C 1
ATOM 1765 O O . VAL A 1 209 ? -2.904 3.134 9.797 1.00 66.12 209 VAL A O 1
ATOM 1768 N N . TYR A 1 210 ? -3.901 3.275 7.788 1.00 47.22 210 TYR A N 1
ATOM 1769 C CA . TYR A 1 210 ? -4.765 4.425 8.096 1.00 47.22 210 TYR A CA 1
ATOM 1770 C C . TYR A 1 210 ? -6.118 3.961 8.658 1.00 47.22 210 TYR A C 1
ATOM 1772 O O . TYR A 1 210 ? -6.670 2.968 8.190 1.00 47.22 210 TYR A O 1
ATOM 1780 N N . GLY A 1 211 ? -6.630 4.678 9.667 1.00 46.00 211 GLY A N 1
ATOM 1781 C CA . GLY A 1 211 ? -7.838 4.312 10.426 1.00 46.00 211 GLY A CA 1
ATOM 1782 C C . GLY A 1 211 ? -7.678 4.263 11.947 1.00 46.00 211 GLY A C 1
ATOM 1783 O O . GLY A 1 211 ? -8.650 4.065 12.663 1.00 46.00 211 GLY A O 1
ATOM 1784 N N . TYR A 1 212 ? -6.450 4.436 12.437 1.00 43.84 212 TYR A N 1
ATOM 1785 C CA . TYR A 1 212 ? -6.087 4.236 13.841 1.00 43.84 212 TYR A CA 1
ATOM 1786 C C . TYR A 1 212 ? -5.115 5.334 14.287 1.00 43.84 212 TYR A C 1
ATOM 1788 O O . TYR A 1 212 ? -3.935 5.085 14.532 1.00 43.84 212 TYR A O 1
ATOM 1796 N N . ARG A 1 213 ? -5.566 6.594 14.270 1.00 32.88 213 ARG A N 1
ATOM 1797 C CA . ARG A 1 213 ? -4.744 7.748 14.662 1.00 32.88 213 ARG A CA 1
ATOM 1798 C C . ARG A 1 213 ? -5.166 8.279 16.024 1.00 32.88 213 ARG A C 1
ATOM 1800 O O . ARG A 1 213 ? -6.342 8.511 16.246 1.00 32.88 213 ARG A O 1
ATOM 1807 N N . LYS A 1 214 ? -4.158 8.538 16.866 1.00 36.22 214 LYS A N 1
ATOM 1808 C CA . LYS A 1 214 ? -4.184 9.290 18.138 1.00 36.22 214 LYS A CA 1
ATOM 1809 C C . LYS A 1 214 ? -5.120 8.807 19.238 1.00 36.22 214 LYS A C 1
ATOM 1811 O O . LYS A 1 214 ? -5.119 9.396 20.312 1.00 36.22 214 LYS A O 1
ATOM 1816 N N . THR A 1 215 ? -5.793 7.695 19.030 1.00 36.41 215 THR A N 1
ATOM 1817 C CA . THR A 1 215 ? -6.563 7.053 20.071 1.00 36.41 215 THR A CA 1
ATOM 1818 C C . THR A 1 215 ? -5.933 5.719 20.395 1.00 36.41 215 THR A C 1
ATOM 1820 O O . THR A 1 215 ? -5.294 5.081 19.549 1.00 36.41 215 THR A O 1
ATOM 1823 N N . LYS A 1 216 ? -5.947 5.366 21.677 1.00 40.25 216 LYS A N 1
ATOM 1824 C CA . LYS A 1 216 ? -5.293 4.155 22.162 1.00 40.25 216 LYS A CA 1
ATOM 1825 C C . LYS A 1 216 ? -5.848 2.988 21.346 1.00 40.25 216 LYS A C 1
ATOM 1827 O O . LYS A 1 216 ? -7.058 2.856 21.229 1.00 40.25 216 LYS A O 1
ATOM 1832 N N . LEU A 1 217 ? -4.965 2.199 20.736 1.00 49.59 217 LEU A N 1
ATOM 1833 C CA . LEU A 1 217 ? -5.356 1.086 19.880 1.00 49.59 217 LEU A CA 1
ATOM 1834 C C . LEU A 1 217 ? -6.158 0.080 20.719 1.00 49.59 217 LEU A C 1
ATOM 1836 O O . LEU A 1 217 ? -5.565 -0.759 21.391 1.00 49.59 217 LEU A O 1
ATOM 1840 N N . ASP A 1 218 ? -7.485 0.187 20.726 1.00 59.12 218 ASP A N 1
ATOM 1841 C CA . ASP A 1 218 ? -8.349 -0.762 21.431 1.00 59.12 218 ASP A CA 1
ATOM 1842 C C . ASP A 1 218 ? -8.659 -1.947 20.514 1.00 59.12 218 ASP A C 1
ATOM 1844 O O . ASP A 1 218 ? -9.795 -2.215 20.137 1.00 59.12 218 ASP A O 1
ATOM 1848 N N . LEU A 1 219 ? -7.587 -2.591 20.047 1.00 68.31 219 LEU A N 1
ATOM 1849 C CA . LEU A 1 219 ? -7.651 -3.901 19.420 1.00 68.31 219 LEU A CA 1
ATOM 1850 C C . LEU A 1 219 ? -7.146 -4.909 20.437 1.00 68.31 219 LEU A C 1
ATOM 1852 O O . LEU A 1 219 ? -6.066 -4.745 21.015 1.00 68.31 219 LEU A O 1
ATOM 1856 N N . ASN A 1 220 ? -7.890 -5.989 20.619 1.00 78.50 220 ASN A N 1
ATOM 1857 C CA . ASN A 1 220 ? -7.375 -7.109 21.384 1.00 78.50 220 ASN A CA 1
ATOM 1858 C C . ASN A 1 220 ? -6.271 -7.840 20.591 1.00 78.50 220 ASN A C 1
ATOM 1860 O O . ASN A 1 220 ? -6.110 -7.678 19.378 1.00 78.50 220 ASN A O 1
ATOM 1864 N N . ASN A 1 221 ? -5.503 -8.693 21.272 1.00 84.50 221 ASN A N 1
ATOM 1865 C CA . ASN A 1 221 ? -4.370 -9.397 20.661 1.00 84.50 221 ASN A CA 1
ATOM 1866 C C . ASN A 1 221 ? -4.750 -10.208 19.410 1.00 84.50 221 ASN A C 1
ATOM 1868 O O . ASN A 1 221 ? -3.956 -10.290 18.476 1.00 84.50 221 ASN A O 1
ATOM 1872 N N . LYS A 1 222 ? -5.953 -10.797 19.363 1.00 85.12 222 LYS A N 1
ATOM 1873 C CA . LYS A 1 222 ? -6.404 -11.560 18.192 1.00 85.12 222 LYS A CA 1
ATOM 1874 C C . LYS A 1 222 ? -6.715 -10.642 17.018 1.00 85.12 222 LYS A C 1
ATOM 1876 O O . LYS A 1 222 ? -6.377 -10.974 15.890 1.00 85.12 222 LYS A O 1
ATOM 1881 N N . GLU A 1 223 ? -7.320 -9.489 17.273 1.00 82.19 223 GLU A N 1
ATOM 1882 C CA . GLU A 1 223 ? -7.629 -8.496 16.240 1.00 82.19 223 GLU A CA 1
ATOM 1883 C C . GLU A 1 223 ? -6.362 -7.883 15.638 1.00 82.19 223 GLU A C 1
ATOM 1885 O O . GLU A 1 223 ? -6.309 -7.650 14.435 1.00 82.19 223 GLU A O 1
ATOM 1890 N N . ILE A 1 224 ? -5.312 -7.690 16.439 1.00 83.69 224 ILE A N 1
ATOM 1891 C CA . ILE A 1 224 ? -3.992 -7.265 15.948 1.00 83.69 224 ILE A CA 1
ATOM 1892 C C . ILE A 1 224 ? -3.415 -8.295 14.973 1.00 83.69 224 ILE A C 1
ATOM 1894 O O . ILE A 1 224 ? -2.985 -7.940 13.873 1.00 83.69 224 ILE A O 1
ATOM 1898 N N . ILE A 1 225 ? -3.432 -9.574 15.357 1.00 90.12 225 ILE A N 1
ATOM 1899 C CA . ILE A 1 225 ? -2.942 -10.661 14.504 1.00 90.12 225 ILE A CA 1
ATOM 1900 C C . ILE A 1 225 ? -3.793 -10.744 13.230 1.00 90.12 225 ILE A C 1
ATOM 1902 O O . ILE A 1 225 ? -3.238 -10.780 12.133 1.00 90.12 225 ILE A O 1
ATOM 1906 N N . ALA A 1 226 ? -5.123 -10.692 13.358 1.00 88.56 226 ALA A N 1
ATOM 1907 C CA . ALA A 1 226 ? -6.053 -10.690 12.230 1.00 88.56 226 ALA A CA 1
ATOM 1908 C C . ALA A 1 226 ? -5.783 -9.524 11.276 1.00 88.56 226 ALA A C 1
ATOM 1910 O O . ALA A 1 226 ? -5.750 -9.720 10.064 1.00 88.56 226 ALA A O 1
ATOM 1911 N N . LEU A 1 227 ? -5.544 -8.322 11.805 1.00 84.88 227 LEU A N 1
ATOM 1912 C CA . LEU A 1 227 ? -5.231 -7.141 11.009 1.00 84.88 227 LEU A CA 1
ATOM 1913 C C . LEU A 1 227 ? -3.964 -7.355 10.186 1.00 84.88 227 LEU A C 1
ATOM 1915 O O . LEU A 1 227 ? -4.013 -7.195 8.969 1.00 84.88 227 LEU A O 1
ATOM 1919 N N . ILE A 1 228 ? -2.861 -7.750 10.824 1.00 90.69 228 ILE A N 1
ATOM 1920 C CA . ILE A 1 228 ? -1.586 -8.001 10.140 1.00 90.69 228 ILE A CA 1
ATOM 1921 C C . ILE A 1 228 ? -1.735 -9.104 9.086 1.00 90.69 228 ILE A C 1
ATOM 1923 O O . ILE A 1 228 ? -1.281 -8.940 7.956 1.00 90.69 228 ILE A O 1
ATOM 1927 N N . GLN A 1 229 ? -2.426 -10.194 9.419 1.00 90.56 229 GLN A N 1
ATOM 1928 C CA . GLN A 1 229 ? -2.655 -11.306 8.497 1.00 90.56 229 GLN A CA 1
ATOM 1929 C C . GLN A 1 229 ? -3.665 -10.968 7.392 1.00 90.56 229 GLN A C 1
ATOM 1931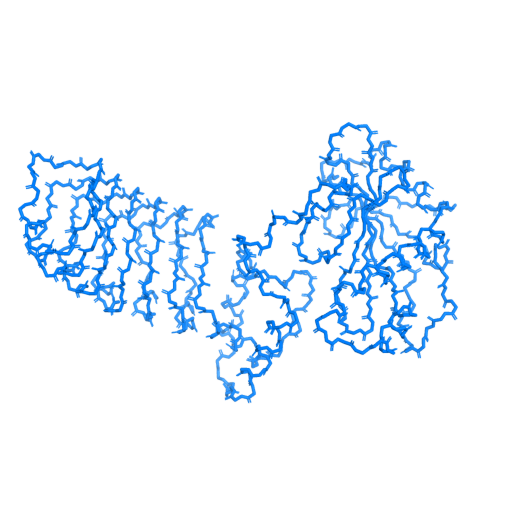 O O . GLN A 1 229 ? -3.694 -11.659 6.383 1.00 90.56 229 GLN A O 1
ATOM 1936 N N . SER A 1 230 ? -4.480 -9.922 7.528 1.00 87.62 230 SER A N 1
ATOM 1937 C CA . SER A 1 230 ? -5.443 -9.512 6.495 1.00 87.62 230 SER A CA 1
ATOM 1938 C C . SER A 1 230 ? -4.842 -8.634 5.394 1.00 87.62 230 SER A C 1
ATOM 1940 O O . SER A 1 230 ? -5.513 -8.369 4.398 1.00 87.62 230 SER A O 1
ATOM 1942 N N . LEU A 1 231 ? -3.613 -8.135 5.573 1.00 87.50 231 LEU A N 1
ATOM 1943 C CA . LEU A 1 231 ? -2.983 -7.220 4.624 1.00 87.50 231 LEU A CA 1
ATOM 1944 C C . LEU A 1 231 ? -2.555 -7.972 3.359 1.00 87.50 231 LEU A C 1
ATOM 1946 O O . LEU A 1 231 ? -1.605 -8.750 3.377 1.00 87.50 231 LEU A O 1
ATOM 1950 N N . GLU A 1 232 ? -3.250 -7.699 2.256 1.00 89.81 232 GLU A N 1
ATOM 1951 C CA . GLU A 1 232 ? -2.938 -8.238 0.925 1.00 89.81 232 GLU A CA 1
ATOM 1952 C C . GLU A 1 232 ? -2.120 -7.251 0.079 1.00 89.81 232 GLU A C 1
ATOM 1954 O O . GLU A 1 232 ? -1.307 -7.661 -0.748 1.00 89.81 232 GLU A O 1
ATOM 1959 N N . GLU A 1 233 ? -2.265 -5.952 0.337 1.00 86.62 233 GLU A N 1
ATOM 1960 C CA . GLU A 1 233 ? -1.575 -4.877 -0.375 1.00 86.62 233 GLU A CA 1
ATOM 1961 C C . GLU A 1 233 ? -0.972 -3.891 0.628 1.00 86.62 233 GLU A C 1
ATOM 1963 O O . GLU A 1 233 ? -1.614 -3.519 1.616 1.00 86.62 233 GLU A O 1
ATOM 1968 N N . LEU A 1 234 ? 0.270 -3.464 0.389 1.00 87.75 234 LEU A N 1
ATOM 1969 C CA . LEU A 1 234 ? 0.961 -2.521 1.263 1.00 87.75 234 LEU A CA 1
ATOM 1970 C C . LEU A 1 234 ? 1.823 -1.537 0.470 1.00 87.75 234 LEU A C 1
ATOM 1972 O O . LEU A 1 234 ? 2.751 -1.922 -0.247 1.00 87.75 234 LEU A O 1
ATOM 1976 N N . ASP A 1 235 ? 1.555 -0.246 0.670 1.00 85.31 235 ASP A N 1
ATOM 1977 C CA . ASP A 1 235 ? 2.367 0.841 0.128 1.00 85.31 235 ASP A CA 1
ATOM 1978 C C . ASP A 1 235 ? 3.288 1.433 1.206 1.00 85.31 235 ASP A C 1
ATOM 1980 O O . ASP A 1 235 ? 2.859 2.131 2.126 1.00 85.31 235 ASP A O 1
ATOM 1984 N N . LEU A 1 236 ? 4.580 1.141 1.074 1.00 89.62 236 LEU A N 1
ATOM 1985 C CA . LEU A 1 236 ? 5.683 1.672 1.872 1.00 89.62 236 LEU A CA 1
ATOM 1986 C C . LEU A 1 236 ? 6.543 2.658 1.065 1.00 89.62 236 LEU A C 1
ATOM 1988 O O . LEU A 1 236 ? 7.723 2.861 1.370 1.00 89.62 236 LEU A O 1
ATOM 1992 N N . SER A 1 237 ? 5.994 3.267 0.016 1.00 87.50 237 SER A N 1
ATOM 1993 C CA . SER A 1 237 ? 6.723 4.227 -0.800 1.00 87.50 237 SER A CA 1
ATOM 1994 C C . SER A 1 237 ? 6.969 5.541 -0.058 1.00 87.50 237 SER A C 1
ATOM 1996 O O . SER A 1 237 ? 6.173 5.977 0.778 1.00 87.50 237 SER A O 1
ATOM 1998 N N . ASN A 1 238 ? 8.083 6.205 -0.379 1.00 88.50 238 ASN A N 1
ATOM 1999 C CA . ASN A 1 238 ? 8.441 7.515 0.180 1.00 88.50 238 ASN A CA 1
ATOM 2000 C C . ASN A 1 238 ? 8.567 7.532 1.718 1.00 88.50 238 ASN A C 1
ATOM 2002 O O . ASN A 1 238 ? 8.233 8.523 2.371 1.00 88.50 238 ASN A O 1
ATOM 2006 N N . LYS A 1 239 ? 9.054 6.439 2.315 1.00 87.88 239 LYS A N 1
ATOM 2007 C CA . LYS A 1 239 ? 9.196 6.289 3.774 1.00 87.88 239 LYS A CA 1
ATOM 2008 C C . LYS A 1 239 ? 10.633 6.442 4.275 1.00 87.88 239 LYS A C 1
ATOM 2010 O O . LYS A 1 239 ? 10.867 6.345 5.475 1.00 87.88 239 LYS A O 1
ATOM 2015 N N . LYS A 1 240 ? 11.581 6.741 3.375 1.00 93.06 240 LYS A N 1
ATOM 2016 C CA . LYS A 1 240 ? 13.025 6.857 3.664 1.00 93.06 240 LYS A CA 1
ATOM 2017 C C . LYS A 1 240 ? 13.601 5.579 4.293 1.00 93.06 240 LYS A C 1
ATOM 2019 O O . LYS A 1 240 ? 14.514 5.649 5.108 1.00 93.06 240 LYS A O 1
ATOM 2024 N N . LEU A 1 241 ? 13.049 4.423 3.928 1.00 95.06 241 LEU A N 1
ATOM 2025 C CA . LEU A 1 241 ? 13.449 3.132 4.478 1.00 95.06 241 LEU A CA 1
ATOM 2026 C C . LEU A 1 241 ? 14.795 2.683 3.912 1.00 95.06 241 LEU A C 1
ATOM 2028 O O . LEU A 1 241 ? 15.048 2.815 2.716 1.00 95.06 241 LEU A O 1
ATOM 2032 N N . GLU A 1 242 ? 15.627 2.120 4.781 1.00 95.06 242 GLU A N 1
ATOM 2033 C CA . GLU A 1 242 ? 16.876 1.430 4.422 1.00 95.06 242 GLU A CA 1
ATOM 2034 C C . GLU A 1 242 ? 16.767 -0.086 4.653 1.00 95.06 242 GLU A C 1
ATOM 2036 O O . GLU A 1 242 ? 17.479 -0.871 4.030 1.00 95.06 242 GLU A O 1
ATOM 2041 N N . SER A 1 243 ? 15.840 -0.505 5.518 1.00 94.62 243 SER A N 1
ATOM 2042 C CA . SER A 1 243 ? 15.522 -1.894 5.843 1.00 94.62 243 SER A CA 1
ATOM 2043 C C . SER A 1 243 ? 14.019 -2.050 6.119 1.00 94.62 243 SER A C 1
ATOM 2045 O O . SER A 1 243 ? 13.288 -1.067 6.270 1.00 94.62 243 SER A O 1
ATOM 2047 N N . LEU A 1 244 ? 13.548 -3.298 6.155 1.00 95.38 244 LEU A N 1
ATOM 2048 C CA . LEU A 1 244 ? 12.218 -3.643 6.663 1.00 95.38 244 LEU A CA 1
ATOM 2049 C C . LEU A 1 244 ? 12.317 -4.092 8.121 1.00 95.38 244 LEU A C 1
ATOM 2051 O O . LEU A 1 244 ? 13.387 -4.485 8.585 1.00 95.38 244 LEU A O 1
ATOM 2055 N N . HIS A 1 245 ? 11.185 -4.065 8.821 1.00 95.50 245 HIS A N 1
ATOM 2056 C CA . HIS A 1 245 ? 11.068 -4.611 10.169 1.00 95.50 245 HIS A CA 1
ATOM 2057 C C . HIS A 1 245 ? 11.478 -6.099 10.216 1.00 95.50 245 HIS A C 1
ATOM 2059 O O . HIS A 1 245 ? 11.211 -6.846 9.273 1.00 95.50 245 HIS A O 1
ATOM 2065 N N . GLU A 1 246 ? 12.088 -6.560 11.313 1.00 93.00 246 GLU A N 1
ATOM 2066 C CA . GLU A 1 246 ? 12.556 -7.955 11.439 1.00 93.00 246 GLU A CA 1
ATOM 2067 C C . GLU A 1 246 ? 11.408 -8.970 11.309 1.00 93.00 246 GLU A C 1
ATOM 2069 O O . GLU A 1 246 ? 11.539 -9.990 10.636 1.00 93.00 246 GLU A O 1
ATOM 2074 N N . ASN A 1 247 ? 10.232 -8.608 11.828 1.00 95.25 247 ASN A N 1
ATOM 2075 C CA . ASN A 1 247 ? 9.017 -9.421 11.769 1.00 95.25 247 ASN A CA 1
ATOM 2076 C C . ASN A 1 247 ? 8.165 -9.215 10.508 1.00 95.25 247 ASN A C 1
ATOM 2078 O O . ASN A 1 247 ? 6.999 -9.594 10.485 1.00 95.25 247 ASN A O 1
ATOM 2082 N N . PHE A 1 248 ? 8.710 -8.626 9.438 1.00 95.25 248 PHE A N 1
ATOM 2083 C CA . PHE A 1 248 ? 7.945 -8.368 8.207 1.00 95.25 248 PHE A CA 1
ATOM 2084 C C . PHE A 1 248 ? 7.383 -9.649 7.558 1.00 95.25 248 PHE A C 1
ATOM 2086 O O . PHE A 1 248 ? 6.384 -9.596 6.846 1.00 95.25 248 PHE A O 1
ATOM 2093 N N . TYR A 1 249 ? 7.975 -10.810 7.861 1.00 92.88 249 TYR A N 1
ATOM 2094 C CA . TYR A 1 249 ? 7.496 -12.128 7.434 1.00 92.88 249 TYR A CA 1
ATOM 2095 C C . TYR A 1 249 ? 6.095 -12.491 7.966 1.00 92.88 249 TYR A C 1
ATOM 2097 O O . TYR A 1 249 ? 5.462 -13.396 7.427 1.00 92.88 249 TYR A O 1
ATOM 2105 N N . LEU A 1 250 ? 5.596 -11.797 8.999 1.00 94.81 250 LEU A N 1
ATOM 2106 C CA . LEU A 1 250 ? 4.252 -12.008 9.551 1.00 94.81 250 LEU A CA 1
ATOM 2107 C C . LEU A 1 250 ? 3.125 -11.532 8.622 1.00 94.81 250 LEU A C 1
ATOM 2109 O O . LEU A 1 250 ? 1.974 -11.920 8.817 1.00 94.81 250 LEU A O 1
ATOM 2113 N N . LEU A 1 251 ? 3.436 -10.737 7.592 1.00 94.69 251 LEU A N 1
ATOM 2114 C CA . LEU A 1 251 ? 2.499 -10.317 6.542 1.00 94.69 251 LEU A CA 1
ATOM 2115 C C . LEU A 1 251 ? 2.261 -11.454 5.530 1.00 94.69 251 LEU A C 1
ATOM 2117 O O . LEU A 1 251 ? 2.449 -11.295 4.327 1.00 94.69 251 LEU A O 1
ATOM 2121 N N . SER A 1 252 ? 1.882 -12.633 6.019 1.00 91.62 252 SER A N 1
ATOM 2122 C CA . SER A 1 252 ? 1.872 -13.889 5.256 1.00 91.62 252 SER A CA 1
ATOM 2123 C C . SER A 1 252 ? 0.921 -13.900 4.053 1.00 91.62 252 SER A C 1
ATOM 2125 O O . SER A 1 252 ? 1.155 -14.638 3.094 1.00 91.62 252 SER A O 1
ATOM 2127 N N . ASN A 1 253 ? -0.121 -13.066 4.073 1.00 93.69 253 ASN A N 1
ATOM 2128 C CA . ASN A 1 253 ? -1.077 -12.931 2.973 1.00 93.69 253 ASN A CA 1
ATOM 2129 C C . ASN A 1 253 ? -0.758 -11.776 2.015 1.00 93.69 253 ASN A C 1
ATOM 2131 O O . ASN A 1 253 ? -1.486 -11.596 1.041 1.00 93.69 253 ASN A O 1
ATOM 2135 N N . LEU A 1 254 ? 0.341 -11.046 2.227 1.00 95.88 254 LEU A N 1
ATOM 2136 C CA . LEU A 1 254 ? 0.722 -9.930 1.370 1.00 95.88 254 LEU A CA 1
ATOM 2137 C C . LEU A 1 254 ? 1.027 -10.420 -0.049 1.00 95.88 254 LEU A C 1
ATOM 2139 O O . LEU A 1 254 ? 1.892 -11.275 -0.260 1.00 95.88 254 LEU A O 1
ATOM 2143 N N . LYS A 1 255 ? 0.312 -9.863 -1.025 1.00 95.81 255 LYS A N 1
ATOM 2144 C CA . LYS A 1 255 ? 0.452 -10.141 -2.457 1.00 95.81 255 LYS A CA 1
ATOM 2145 C C . LYS A 1 255 ? 1.088 -8.983 -3.201 1.00 95.81 255 LYS A C 1
ATOM 2147 O O . LYS A 1 255 ? 1.840 -9.235 -4.146 1.00 95.81 255 LYS A O 1
ATOM 2152 N N . GLU A 1 256 ? 0.845 -7.749 -2.772 1.00 94.56 256 GLU A N 1
ATOM 2153 C CA . GLU A 1 256 ? 1.378 -6.559 -3.432 1.00 94.56 256 GLU A CA 1
ATOM 2154 C C . GLU A 1 256 ? 2.147 -5.673 -2.460 1.00 94.56 256 GLU A C 1
ATOM 2156 O O . GLU A 1 256 ? 1.647 -5.295 -1.402 1.00 94.56 256 GLU A O 1
ATOM 2161 N N . LEU A 1 257 ? 3.379 -5.330 -2.831 1.00 96.38 257 LEU A N 1
ATOM 2162 C CA . LEU A 1 257 ? 4.249 -4.494 -2.017 1.00 96.38 257 LEU A CA 1
ATOM 2163 C C . LEU A 1 257 ? 4.894 -3.399 -2.861 1.00 96.38 257 LEU A C 1
ATOM 2165 O O . LEU A 1 257 ? 5.617 -3.680 -3.821 1.00 96.38 257 LEU A O 1
ATOM 2169 N N . ASN A 1 258 ? 4.678 -2.147 -2.460 1.00 94.38 258 ASN A N 1
ATOM 2170 C CA . ASN A 1 258 ? 5.343 -0.988 -3.038 1.00 94.38 258 ASN A CA 1
ATOM 2171 C C . ASN A 1 258 ? 6.389 -0.419 -2.071 1.00 94.38 258 ASN A C 1
ATOM 2173 O O . ASN A 1 258 ? 6.060 0.075 -1.002 1.00 94.38 258 ASN A O 1
ATOM 2177 N N . LEU A 1 259 ? 7.658 -0.460 -2.468 1.00 96.50 259 LEU A N 1
ATOM 2178 C CA . LEU A 1 259 ? 8.819 0.070 -1.747 1.00 96.50 259 LEU A CA 1
ATOM 2179 C C . LEU A 1 259 ? 9.509 1.200 -2.520 1.00 96.50 259 LEU A C 1
ATOM 2181 O O . LEU A 1 259 ? 10.680 1.506 -2.282 1.00 96.50 259 LEU A O 1
ATOM 2185 N N . SER A 1 260 ? 8.800 1.832 -3.455 1.00 92.88 260 SER A N 1
ATOM 2186 C CA . SER A 1 260 ? 9.387 2.850 -4.325 1.00 92.88 260 SER A CA 1
ATOM 2187 C C . SER A 1 260 ? 9.827 4.107 -3.567 1.00 92.88 260 SER A C 1
ATOM 2189 O O . SER A 1 260 ? 9.214 4.482 -2.570 1.00 92.88 260 SER A O 1
ATOM 2191 N N . ASN A 1 261 ? 10.835 4.820 -4.075 1.00 93.12 261 ASN A N 1
ATOM 2192 C CA . ASN A 1 261 ? 11.315 6.084 -3.495 1.00 93.12 261 ASN A CA 1
ATOM 2193 C C . ASN A 1 261 ? 11.786 5.934 -2.034 1.00 93.12 261 ASN A C 1
ATOM 2195 O O . ASN A 1 261 ? 11.375 6.681 -1.142 1.00 93.12 261 ASN A O 1
ATOM 2199 N N . ASN A 1 262 ? 12.626 4.936 -1.781 1.00 95.38 262 ASN A N 1
ATOM 2200 C CA . ASN A 1 262 ? 13.271 4.706 -0.491 1.00 95.38 262 ASN A CA 1
ATOM 2201 C C . ASN A 1 262 ? 14.803 4.714 -0.666 1.00 95.38 262 ASN A C 1
ATOM 2203 O O . ASN A 1 262 ? 15.325 5.109 -1.709 1.00 95.38 262 ASN A O 1
ATOM 2207 N N . ASN A 1 263 ? 15.536 4.328 0.377 1.00 96.50 263 ASN A N 1
ATOM 2208 C CA . ASN A 1 263 ? 16.996 4.381 0.431 1.00 96.50 263 ASN A CA 1
ATOM 2209 C C . ASN A 1 263 ? 17.638 2.983 0.415 1.00 96.50 263 ASN A C 1
ATOM 2211 O O . ASN A 1 263 ? 18.785 2.831 0.827 1.00 96.50 263 ASN A O 1
ATOM 2215 N N . PHE A 1 264 ? 16.927 1.958 -0.060 1.00 96.62 264 PHE A N 1
ATOM 2216 C CA . PHE A 1 264 ? 17.442 0.591 -0.082 1.00 96.62 264 PHE A CA 1
ATOM 2217 C C . PHE A 1 264 ? 18.641 0.463 -1.030 1.00 96.62 264 PHE A C 1
ATOM 2219 O O . PHE A 1 264 ? 18.540 0.748 -2.228 1.00 96.62 264 PHE A O 1
ATOM 2226 N N . THR A 1 265 ? 19.767 -0.008 -0.498 1.00 95.38 265 THR A N 1
ATOM 2227 C CA . THR A 1 265 ? 20.955 -0.405 -1.272 1.00 95.38 265 THR A CA 1
ATOM 2228 C C . THR A 1 265 ? 20.980 -1.902 -1.569 1.00 95.38 265 THR A C 1
ATOM 2230 O O . THR A 1 265 ? 21.607 -2.328 -2.535 1.00 95.38 265 THR A O 1
ATOM 2233 N N . GLU A 1 266 ? 20.266 -2.689 -0.764 1.00 92.25 266 GLU A N 1
ATOM 2234 C CA . GLU A 1 266 ? 20.129 -4.141 -0.873 1.00 92.25 266 GLU A CA 1
ATOM 2235 C C . GLU A 1 266 ? 18.663 -4.543 -0.671 1.00 92.25 266 GLU A C 1
ATOM 2237 O O . GLU A 1 266 ? 17.871 -3.791 -0.094 1.00 92.25 266 GLU A O 1
ATOM 2242 N N . LEU A 1 267 ? 18.290 -5.732 -1.149 1.00 87.88 267 LEU A N 1
ATOM 2243 C CA . LEU A 1 267 ? 16.961 -6.275 -0.885 1.00 87.88 267 LEU A CA 1
ATOM 2244 C C . LEU A 1 267 ? 16.878 -6.850 0.540 1.00 87.88 267 LEU A C 1
ATOM 2246 O O . LEU A 1 267 ? 17.731 -7.658 0.908 1.00 87.88 267 LEU A O 1
ATOM 2250 N N . PRO A 1 268 ? 15.825 -6.526 1.308 1.00 85.25 268 PRO A N 1
ATOM 2251 C CA . PRO A 1 268 ? 15.600 -7.104 2.631 1.00 85.25 268 PRO A CA 1
ATOM 2252 C C . PRO A 1 268 ? 15.443 -8.628 2.577 1.00 85.25 268 PRO A C 1
ATOM 2254 O O . PRO A 1 268 ? 14.649 -9.145 1.787 1.00 85.25 268 PRO A O 1
ATOM 2257 N N . GLU A 1 269 ? 16.142 -9.358 3.453 1.00 81.88 269 GLU A N 1
ATOM 2258 C CA . GLU A 1 269 ? 16.059 -10.826 3.489 1.00 81.88 269 GLU A CA 1
ATOM 2259 C C . GLU A 1 269 ? 14.643 -11.333 3.790 1.00 81.88 269 GLU A C 1
ATOM 2261 O O . GLU A 1 269 ? 14.228 -12.333 3.204 1.00 81.88 269 GLU A O 1
ATOM 2266 N N . SER A 1 270 ? 13.882 -10.625 4.629 1.00 84.25 270 SER A N 1
ATOM 2267 C CA . SER A 1 270 ? 12.514 -10.991 5.026 1.00 84.25 270 SER A CA 1
ATOM 2268 C C . SER A 1 270 ? 11.535 -11.095 3.852 1.00 84.25 270 SER A C 1
ATOM 2270 O O . SER A 1 270 ? 10.556 -11.836 3.937 1.00 84.25 270 SER A O 1
ATOM 2272 N N . LEU A 1 271 ? 11.820 -10.447 2.713 1.00 87.81 271 LEU A N 1
ATOM 2273 C CA . LEU A 1 271 ? 11.009 -10.590 1.500 1.00 87.81 271 LEU A CA 1
ATOM 2274 C C . LEU A 1 271 ? 10.970 -12.033 0.991 1.00 87.81 271 LEU A C 1
ATOM 2276 O O . LEU A 1 271 ? 9.986 -12.431 0.381 1.00 87.81 271 LEU A O 1
ATOM 2280 N N . ASN A 1 272 ? 12.008 -12.835 1.251 1.00 85.50 272 ASN A N 1
ATOM 2281 C CA . ASN A 1 272 ? 12.087 -14.212 0.758 1.00 85.50 272 ASN A CA 1
ATOM 2282 C C . ASN A 1 272 ? 11.083 -15.177 1.423 1.00 85.50 272 ASN A C 1
ATOM 2284 O O . ASN A 1 272 ? 10.940 -16.309 0.957 1.00 85.50 272 ASN A O 1
ATOM 2288 N N . GLN A 1 273 ? 10.432 -14.738 2.505 1.00 89.19 273 GLN A N 1
ATOM 2289 C CA . GLN A 1 273 ? 9.445 -15.504 3.270 1.00 89.19 273 GLN A CA 1
ATOM 2290 C C . GLN A 1 273 ? 8.005 -15.168 2.866 1.00 89.19 273 GLN A C 1
ATOM 2292 O O . GLN A 1 273 ? 7.076 -15.817 3.339 1.00 89.19 273 GLN A O 1
ATOM 2297 N N . LEU A 1 274 ? 7.821 -14.163 2.007 1.00 93.00 274 LEU A N 1
ATOM 2298 C CA . LEU A 1 274 ? 6.516 -13.732 1.526 1.00 93.00 274 LEU A CA 1
ATOM 2299 C C . LEU A 1 274 ? 6.157 -14.414 0.207 1.00 93.00 274 LEU A C 1
ATOM 2301 O O . LEU A 1 274 ? 7.021 -14.857 -0.548 1.00 93.00 274 LEU A O 1
ATOM 2305 N N . ASP A 1 275 ? 4.863 -14.443 -0.092 1.00 94.44 275 ASP A N 1
ATOM 2306 C CA . ASP A 1 275 ? 4.323 -15.004 -1.328 1.00 94.44 275 ASP A CA 1
ATOM 2307 C C . ASP A 1 275 ? 3.760 -13.906 -2.244 1.00 94.44 275 ASP A C 1
ATOM 2309 O O . ASP A 1 275 ? 2.563 -13.863 -2.548 1.00 94.44 275 ASP A O 1
ATOM 2313 N N . LEU A 1 276 ? 4.645 -12.979 -2.630 1.00 96.81 276 LEU A N 1
ATOM 2314 C CA . LEU A 1 276 ? 4.309 -11.790 -3.415 1.00 96.81 276 LEU A CA 1
ATOM 2315 C C . LEU A 1 276 ? 4.001 -12.127 -4.879 1.00 96.81 276 LEU A C 1
ATOM 2317 O O . LEU A 1 276 ? 4.706 -12.906 -5.521 1.00 96.81 276 LEU A O 1
ATOM 2321 N N . GLN A 1 277 ? 2.995 -11.446 -5.424 1.00 97.62 277 GLN A N 1
ATOM 2322 C CA . GLN A 1 277 ? 2.643 -11.439 -6.846 1.00 97.62 277 GLN A CA 1
ATOM 2323 C C . GLN A 1 277 ? 3.117 -10.159 -7.539 1.00 97.62 277 GLN A C 1
ATOM 2325 O O . GLN A 1 277 ? 3.516 -10.197 -8.705 1.00 97.62 277 GLN A O 1
ATOM 2330 N N . THR A 1 278 ? 3.131 -9.040 -6.814 1.00 97.81 278 THR A N 1
ATOM 2331 C CA . THR A 1 278 ? 3.553 -7.734 -7.322 1.00 97.81 278 THR A CA 1
ATOM 2332 C C . THR A 1 278 ? 4.576 -7.118 -6.375 1.00 97.81 278 THR A C 1
ATOM 2334 O O . THR A 1 278 ? 4.295 -6.910 -5.197 1.00 97.81 278 THR A O 1
ATOM 2337 N N . LEU A 1 279 ? 5.759 -6.787 -6.896 1.00 97.69 279 LEU A N 1
ATOM 2338 C CA . LEU A 1 279 ? 6.783 -6.046 -6.162 1.00 97.69 279 LEU A CA 1
ATOM 2339 C C . LEU A 1 279 ? 7.205 -4.807 -6.948 1.00 97.69 279 LEU A C 1
ATOM 2341 O O . LEU A 1 279 ? 7.747 -4.900 -8.055 1.00 97.69 279 LEU A O 1
ATOM 2345 N N . ILE A 1 280 ? 6.982 -3.641 -6.348 1.00 96.69 280 ILE A N 1
ATOM 2346 C CA . ILE A 1 280 ? 7.369 -2.348 -6.904 1.00 96.69 280 ILE A CA 1
ATOM 2347 C C . ILE A 1 280 ? 8.531 -1.790 -6.087 1.00 96.69 280 ILE A C 1
ATOM 2349 O O . ILE A 1 280 ? 8.389 -1.525 -4.901 1.00 96.69 280 ILE A O 1
ATOM 2353 N N . PHE A 1 281 ? 9.684 -1.602 -6.718 1.00 95.81 281 PHE A N 1
ATOM 2354 C CA . PHE A 1 281 ? 10.929 -1.193 -6.066 1.00 95.81 281 PHE A CA 1
ATOM 2355 C C . PHE A 1 281 ? 11.624 -0.065 -6.854 1.00 95.81 281 PHE A C 1
ATOM 2357 O O . PHE A 1 281 ? 12.852 -0.005 -6.967 1.00 95.81 281 PHE A O 1
ATOM 2364 N N . LYS A 1 282 ? 10.824 0.832 -7.448 1.00 95.06 282 LYS A N 1
ATOM 2365 C CA . LYS A 1 282 ? 11.311 1.922 -8.307 1.00 95.06 282 LYS A CA 1
ATOM 2366 C C . LYS A 1 282 ? 12.070 2.971 -7.488 1.00 95.06 282 LYS A C 1
ATOM 2368 O O . LYS A 1 282 ? 11.744 3.183 -6.323 1.00 95.06 282 LYS A O 1
ATOM 2373 N N . ASN A 1 283 ? 13.025 3.666 -8.098 1.00 96.06 283 ASN A N 1
ATOM 2374 C CA . ASN A 1 283 ? 13.744 4.788 -7.480 1.00 96.06 283 ASN A CA 1
ATOM 2375 C C . ASN A 1 283 ? 14.351 4.425 -6.110 1.00 96.06 283 ASN A C 1
ATOM 2377 O O . ASN A 1 283 ? 13.951 4.942 -5.065 1.00 96.06 283 ASN A O 1
ATOM 2381 N N . ASN A 1 284 ? 15.279 3.472 -6.131 1.00 97.50 284 ASN A N 1
ATOM 2382 C CA . ASN A 1 284 ? 16.076 3.034 -4.985 1.00 97.50 284 ASN A CA 1
ATOM 2383 C C . ASN A 1 284 ? 17.558 2.983 -5.410 1.00 97.50 284 ASN A C 1
ATOM 2385 O O . ASN A 1 284 ? 17.959 3.577 -6.412 1.00 97.50 284 ASN A O 1
ATOM 2389 N N . GLN A 1 285 ? 18.419 2.327 -4.634 1.00 97.00 285 GLN A N 1
ATOM 2390 C CA . GLN A 1 285 ? 19.858 2.271 -4.894 1.00 97.00 285 GLN A CA 1
ATOM 2391 C C . GLN A 1 285 ? 20.372 0.843 -5.094 1.00 97.00 285 GLN A C 1
ATOM 2393 O O . GLN A 1 285 ? 21.564 0.599 -4.904 1.00 97.00 285 GLN A O 1
ATOM 2398 N N . LEU A 1 286 ? 19.495 -0.083 -5.499 1.00 96.19 286 LEU A N 1
ATOM 2399 C CA . LEU A 1 286 ? 19.848 -1.487 -5.691 1.00 96.19 286 LEU A CA 1
ATOM 2400 C C . LEU A 1 286 ? 20.853 -1.656 -6.831 1.00 96.19 286 LEU A C 1
ATOM 2402 O O . LEU A 1 286 ? 20.686 -1.091 -7.913 1.00 96.19 286 LEU A O 1
ATOM 2406 N N . CYS A 1 287 ? 21.875 -2.476 -6.603 1.00 95.44 287 CYS A N 1
ATOM 2407 C CA . CYS A 1 287 ? 22.850 -2.864 -7.625 1.00 95.44 287 CYS A CA 1
ATOM 2408 C C . CYS A 1 287 ? 22.775 -4.352 -8.005 1.00 95.44 287 CYS A C 1
ATOM 2410 O O . CYS A 1 287 ? 23.261 -4.728 -9.070 1.00 95.44 287 CYS A O 1
ATOM 2412 N N . ASN A 1 288 ? 22.164 -5.191 -7.162 1.00 93.44 288 ASN A N 1
ATOM 2413 C CA . ASN A 1 288 ? 21.992 -6.626 -7.375 1.00 93.44 288 ASN A CA 1
ATOM 2414 C C . ASN A 1 288 ? 20.698 -7.142 -6.706 1.00 93.44 288 ASN A C 1
ATOM 2416 O O . ASN A 1 288 ? 20.006 -6.406 -6.003 1.00 93.44 288 ASN A O 1
ATOM 2420 N N . LEU A 1 289 ? 20.362 -8.410 -6.966 1.00 92.81 289 LEU A N 1
ATOM 2421 C CA . LEU A 1 289 ? 19.319 -9.151 -6.251 1.00 92.81 289 LEU A CA 1
ATOM 2422 C C . LEU A 1 289 ? 19.978 -10.383 -5.596 1.00 92.81 289 LEU A C 1
ATOM 2424 O O . LEU A 1 289 ? 20.699 -11.105 -6.294 1.00 92.81 289 LEU A O 1
ATOM 2428 N N . PRO A 1 290 ? 19.763 -10.655 -4.296 1.00 90.50 290 PRO A N 1
ATOM 2429 C CA . PRO A 1 290 ? 20.362 -11.802 -3.617 1.00 90.50 290 PRO A CA 1
ATOM 2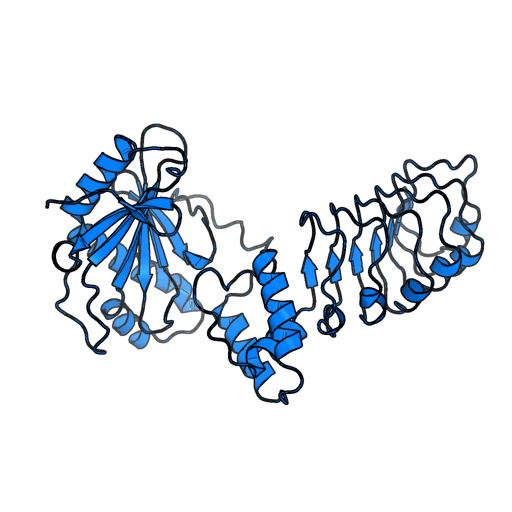430 C C . PRO A 1 290 ? 19.732 -13.120 -4.085 1.00 90.50 290 PRO A C 1
ATOM 2432 O O . PRO A 1 290 ? 18.582 -13.152 -4.514 1.00 90.50 290 PRO A O 1
ATOM 2435 N N . GLN A 1 291 ? 20.442 -14.247 -3.934 1.00 89.62 291 GLN A N 1
ATOM 2436 C CA . GLN A 1 291 ? 19.932 -15.567 -4.349 1.00 89.62 291 GLN A CA 1
ATOM 2437 C C . GLN A 1 291 ? 18.583 -15.922 -3.694 1.00 89.62 291 GLN A C 1
ATOM 2439 O O . GLN A 1 291 ? 17.745 -16.598 -4.290 1.00 89.62 291 GLN A O 1
ATOM 2444 N N . SER A 1 292 ? 18.355 -15.448 -2.469 1.00 89.75 292 SER A N 1
ATOM 2445 C CA . SER A 1 292 ? 17.107 -15.637 -1.731 1.00 89.75 292 SER A CA 1
ATOM 2446 C C . SER A 1 292 ? 15.894 -14.982 -2.401 1.00 89.75 292 SER A C 1
ATOM 2448 O O . SER A 1 292 ? 14.792 -15.503 -2.250 1.00 89.75 292 SER A O 1
ATOM 2450 N N . PHE A 1 293 ? 16.078 -13.915 -3.188 1.00 91.56 293 PHE A N 1
ATOM 2451 C CA . PHE A 1 293 ? 15.003 -13.233 -3.917 1.00 91.56 293 PHE A CA 1
ATOM 2452 C C . PHE A 1 293 ? 14.275 -14.170 -4.888 1.00 91.56 293 PHE A C 1
ATOM 2454 O O . PHE A 1 293 ? 13.052 -14.146 -5.004 1.00 91.56 293 PHE A O 1
ATOM 2461 N N . PHE A 1 294 ? 15.014 -15.071 -5.536 1.00 92.25 294 PHE A N 1
ATOM 2462 C CA . PHE A 1 294 ? 14.469 -15.971 -6.556 1.00 92.25 294 PHE A CA 1
ATOM 2463 C C . PHE A 1 294 ? 13.608 -17.111 -5.978 1.00 92.25 294 PHE A C 1
ATOM 2465 O O . PHE A 1 294 ? 13.146 -17.974 -6.731 1.00 92.25 294 PHE A O 1
ATOM 2472 N N . LYS A 1 295 ? 13.367 -17.111 -4.656 1.00 91.38 295 LYS A N 1
ATOM 2473 C CA . LYS A 1 295 ? 12.350 -17.936 -3.984 1.00 91.38 295 LYS A CA 1
ATOM 2474 C C . LYS A 1 295 ? 10.922 -17.419 -4.194 1.00 91.38 295 LYS A C 1
ATOM 2476 O O . LYS A 1 295 ? 9.993 -18.200 -4.015 1.00 91.38 295 LYS A O 1
ATOM 2481 N N . LEU A 1 296 ? 10.742 -16.166 -4.628 1.00 93.38 296 LEU A N 1
ATOM 2482 C CA . LEU A 1 296 ? 9.444 -15.550 -4.944 1.00 93.38 296 LEU A CA 1
ATOM 2483 C C . LEU A 1 296 ? 8.825 -16.124 -6.236 1.00 93.38 296 LEU A C 1
ATOM 2485 O O . LEU A 1 296 ? 8.602 -15.418 -7.215 1.00 93.38 296 LEU A O 1
ATOM 2489 N N . LYS A 1 297 ? 8.560 -17.435 -6.273 1.00 93.62 297 LYS A N 1
ATOM 2490 C CA . LYS A 1 297 ? 8.118 -18.163 -7.479 1.00 93.62 297 LYS A CA 1
ATOM 2491 C C . LYS A 1 297 ? 6.723 -17.780 -7.979 1.00 93.62 297 LYS A C 1
ATOM 2493 O O . LYS A 1 297 ? 6.363 -18.155 -9.093 1.00 93.62 297 LYS A O 1
ATOM 2498 N N . ASN A 1 298 ? 5.951 -17.051 -7.177 1.00 96.25 298 ASN A N 1
ATOM 2499 C CA . ASN A 1 298 ? 4.630 -16.545 -7.540 1.00 96.25 298 ASN A CA 1
ATOM 2500 C C . ASN A 1 298 ? 4.637 -15.090 -8.035 1.00 96.25 298 ASN A C 1
ATOM 2502 O O . ASN A 1 298 ? 3.571 -14.562 -8.340 1.00 96.25 298 ASN A O 1
ATOM 2506 N N . LEU A 1 299 ? 5.815 -14.470 -8.175 1.00 97.62 299 LEU A N 1
ATOM 2507 C CA . LEU A 1 299 ? 5.933 -13.097 -8.647 1.00 97.62 299 LEU A CA 1
ATOM 2508 C C . LEU A 1 299 ? 5.547 -12.985 -10.130 1.00 97.62 299 LEU A C 1
ATOM 2510 O O . LEU A 1 299 ? 6.163 -13.605 -10.997 1.00 97.62 299 LEU A O 1
ATOM 2514 N N . CYS A 1 300 ? 4.543 -12.157 -10.407 1.00 98.25 300 CYS A N 1
ATOM 2515 C CA . CYS A 1 300 ? 4.019 -11.873 -11.741 1.00 98.25 300 CYS A CA 1
ATOM 2516 C C . CYS A 1 300 ? 4.477 -10.503 -12.252 1.00 98.25 300 CYS A C 1
ATOM 2518 O O . CYS A 1 300 ? 4.681 -10.314 -13.450 1.00 98.25 300 CYS A O 1
ATOM 2520 N N . ARG A 1 301 ? 4.642 -9.526 -11.355 1.00 98.44 301 ARG A N 1
ATOM 2521 C CA . ARG A 1 301 ? 4.997 -8.150 -11.712 1.00 98.44 301 ARG A CA 1
ATOM 2522 C C . ARG A 1 301 ? 6.181 -7.676 -10.883 1.00 98.44 301 ARG A C 1
ATOM 2524 O O . ARG A 1 301 ? 6.112 -7.665 -9.655 1.00 98.44 301 ARG A O 1
ATOM 2531 N N . LEU A 1 302 ? 7.252 -7.265 -11.558 1.00 98.31 302 LEU A N 1
ATOM 2532 C CA . LEU A 1 302 ? 8.470 -6.772 -10.923 1.00 98.31 302 LEU A CA 1
ATOM 2533 C C . LEU A 1 302 ? 8.909 -5.451 -11.547 1.00 98.31 302 LEU A C 1
ATOM 2535 O O . LEU A 1 302 ? 9.208 -5.376 -12.739 1.00 98.31 302 LEU A O 1
ATOM 2539 N N . PHE A 1 303 ? 8.997 -4.417 -10.717 1.00 97.88 303 PHE A N 1
ATOM 2540 C CA . PHE A 1 303 ? 9.393 -3.086 -11.152 1.00 97.88 303 PHE A CA 1
ATOM 2541 C C . PHE A 1 303 ? 10.663 -2.620 -10.442 1.00 97.88 303 PHE A C 1
ATOM 2543 O O . PHE A 1 303 ? 10.644 -2.361 -9.242 1.00 97.88 303 PHE A O 1
ATOM 2550 N N . LEU A 1 304 ? 11.751 -2.471 -11.195 1.00 97.56 304 LEU A N 1
ATOM 2551 C CA . LEU A 1 304 ? 13.096 -2.141 -10.709 1.00 97.56 304 LEU A CA 1
ATOM 2552 C C . LEU A 1 304 ? 13.681 -0.899 -11.406 1.00 97.56 304 LEU A C 1
ATOM 2554 O O . LEU A 1 304 ? 14.901 -0.716 -11.439 1.00 97.56 304 LEU A O 1
ATOM 2558 N N . ASN A 1 305 ? 12.832 -0.037 -11.974 1.00 96.81 305 ASN A N 1
ATOM 2559 C CA . ASN A 1 305 ? 13.307 1.182 -12.634 1.00 96.81 305 ASN A CA 1
ATOM 2560 C C . ASN A 1 305 ? 14.046 2.109 -11.681 1.00 96.81 305 ASN A C 1
ATOM 2562 O O . ASN A 1 305 ? 13.773 2.104 -10.479 1.00 96.81 305 ASN A O 1
ATOM 2566 N N . ASP A 1 306 ? 14.907 2.951 -12.244 1.00 97.62 306 ASP A N 1
ATOM 2567 C CA . ASP A 1 306 ? 15.598 4.005 -11.499 1.00 97.62 306 ASP A CA 1
ATOM 2568 C C . ASP A 1 306 ? 16.387 3.411 -10.320 1.00 97.62 306 ASP A C 1
ATOM 2570 O O . ASP A 1 306 ? 16.264 3.823 -9.170 1.00 97.62 306 ASP A O 1
ATOM 2574 N N . ASN A 1 307 ? 17.167 2.371 -10.611 1.00 98.12 307 ASN A N 1
ATOM 2575 C CA . ASN A 1 307 ? 18.100 1.749 -9.677 1.00 98.12 307 ASN A CA 1
ATOM 2576 C C . ASN A 1 307 ? 19.528 1.848 -10.247 1.00 98.12 307 ASN A C 1
ATOM 2578 O O . ASN A 1 307 ? 19.822 2.647 -11.139 1.00 98.12 307 ASN A O 1
ATOM 2582 N N . LYS A 1 308 ? 20.465 1.075 -9.696 1.00 97.44 308 LYS A N 1
ATOM 2583 C CA . LYS A 1 308 ? 21.890 1.115 -10.044 1.00 97.44 308 LYS A CA 1
ATOM 2584 C C . LYS A 1 308 ? 22.385 -0.215 -10.618 1.00 97.44 308 LYS A C 1
ATOM 2586 O O . LYS A 1 308 ? 23.580 -0.496 -10.537 1.00 97.44 308 LYS A O 1
ATOM 2591 N N . PHE A 1 309 ? 21.510 -1.025 -11.220 1.00 97.75 309 PHE A N 1
ATOM 2592 C CA . PHE A 1 309 ? 21.910 -2.302 -11.817 1.00 97.75 309 PHE A CA 1
ATOM 2593 C C . PHE A 1 309 ? 22.877 -2.075 -12.981 1.00 97.75 309 PHE A C 1
ATOM 2595 O O . PHE A 1 309 ? 22.542 -1.403 -13.956 1.00 97.75 309 PHE A O 1
ATOM 2602 N N . THR A 1 310 ? 24.079 -2.640 -12.886 1.00 96.94 310 THR A N 1
ATOM 2603 C CA . THR A 1 310 ? 25.061 -2.674 -13.985 1.00 96.94 310 THR A CA 1
ATOM 2604 C C . THR A 1 310 ? 24.978 -3.966 -14.789 1.00 96.94 310 THR A C 1
ATOM 2606 O O . THR A 1 310 ? 25.349 -3.990 -15.958 1.00 96.94 310 THR A O 1
ATOM 2609 N N . GLU A 1 311 ? 24.460 -5.029 -14.175 1.00 95.88 311 GLU A N 1
ATOM 2610 C CA . GLU A 1 311 ? 24.258 -6.340 -14.783 1.00 95.88 311 GLU A CA 1
ATOM 2611 C C . GLU A 1 311 ? 22.842 -6.834 -14.484 1.00 95.88 311 GLU A C 1
ATOM 2613 O O . GLU A 1 311 ? 22.300 -6.605 -13.399 1.00 95.88 311 GLU A O 1
ATOM 2618 N N . ALA A 1 312 ? 22.232 -7.501 -15.462 1.00 94.94 312 ALA A N 1
ATOM 2619 C CA . ALA A 1 312 ? 20.922 -8.111 -15.298 1.00 94.94 312 ALA A CA 1
ATOM 2620 C C . ALA A 1 312 ? 21.086 -9.449 -14.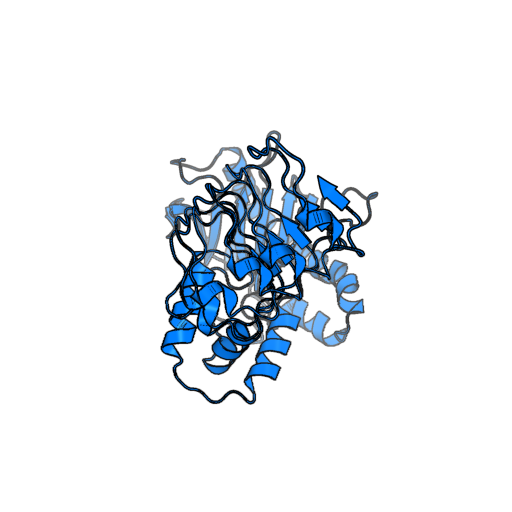544 1.00 94.94 312 ALA A C 1
ATOM 2622 O O . ALA A 1 312 ? 21.876 -10.284 -14.992 1.00 94.94 312 ALA A O 1
ATOM 2623 N N . PRO A 1 313 ? 20.377 -9.685 -13.422 1.00 92.69 313 PRO A N 1
ATOM 2624 C CA . PRO A 1 313 ? 20.594 -10.872 -12.594 1.00 92.69 313 PRO A CA 1
ATOM 2625 C C . PRO A 1 313 ? 20.270 -12.175 -13.335 1.00 92.69 313 PRO A C 1
ATOM 2627 O O . PRO A 1 313 ? 19.132 -12.382 -13.745 1.00 92.69 313 PRO A O 1
ATOM 2630 N N . GLU A 1 314 ? 21.235 -13.093 -13.456 1.00 93.75 314 GLU A N 1
ATOM 2631 C CA . GLU A 1 314 ? 21.065 -14.341 -14.223 1.00 93.75 314 GLU A CA 1
ATOM 2632 C C . GLU A 1 314 ? 19.863 -15.176 -13.757 1.00 93.75 314 GLU A C 1
ATOM 2634 O O . GLU A 1 314 ? 19.093 -15.669 -14.580 1.00 93.75 314 GLU A O 1
ATOM 2639 N N . LEU A 1 315 ? 19.638 -15.268 -12.449 1.00 95.81 315 LEU A N 1
ATOM 2640 C CA . LEU A 1 315 ? 18.560 -16.071 -11.866 1.00 95.81 315 LEU A CA 1
ATOM 2641 C C . LEU A 1 315 ? 17.163 -15.445 -12.005 1.00 95.81 315 LEU A C 1
ATOM 2643 O O . LEU A 1 315 ? 16.174 -16.088 -11.660 1.00 95.81 315 LEU A O 1
ATOM 2647 N N . LEU A 1 316 ? 17.032 -14.222 -12.537 1.00 95.75 316 LEU A N 1
ATOM 2648 C CA . LEU A 1 316 ? 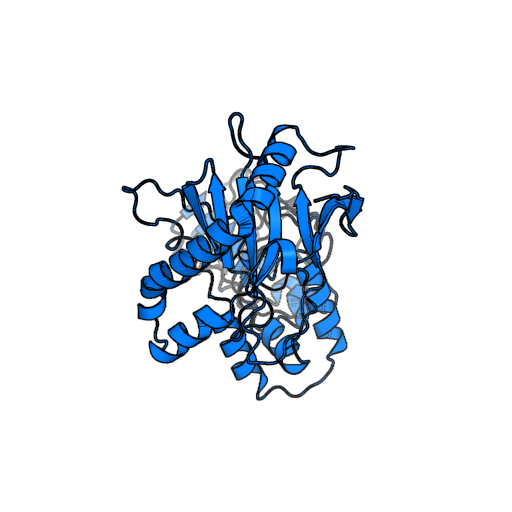15.710 -13.624 -12.767 1.00 95.75 316 LEU A CA 1
ATOM 2649 C C . LEU A 1 316 ? 14.905 -14.446 -13.783 1.00 95.75 316 LEU A C 1
ATOM 2651 O O . LEU A 1 316 ? 13.689 -14.537 -13.654 1.00 95.75 316 LEU A O 1
ATOM 2655 N N . GLY A 1 317 ? 15.584 -15.142 -14.704 1.00 95.31 317 GLY A N 1
ATOM 2656 C CA . GLY A 1 317 ? 14.968 -16.111 -15.615 1.00 95.31 317 GLY A CA 1
ATOM 2657 C C . GLY A 1 317 ? 14.243 -17.281 -14.928 1.00 95.31 317 GLY A C 1
ATOM 2658 O O . GLY A 1 317 ? 13.432 -17.931 -15.578 1.00 95.31 317 GLY A O 1
ATOM 2659 N N . ASP A 1 318 ? 14.477 -17.530 -13.635 1.00 95.75 318 ASP A N 1
ATOM 2660 C CA . ASP A 1 318 ? 13.795 -18.581 -12.865 1.00 95.75 318 ASP A CA 1
ATOM 2661 C C . ASP A 1 318 ? 12.427 -18.135 -12.307 1.00 95.75 318 ASP A C 1
ATOM 2663 O O . ASP A 1 318 ? 11.778 -18.890 -11.569 1.00 95.75 318 ASP A O 1
ATOM 2667 N N . LEU A 1 319 ? 12.011 -16.892 -12.578 1.00 96.62 319 LEU A N 1
ATOM 2668 C CA . LEU A 1 319 ? 10.706 -16.331 -12.220 1.00 96.62 319 LEU A CA 1
ATOM 2669 C C . LEU A 1 319 ? 9.738 -16.460 -13.406 1.00 96.62 319 LEU A C 1
ATOM 2671 O O . LEU A 1 319 ? 9.275 -15.476 -13.976 1.00 96.62 319 LEU A O 1
ATOM 2675 N N . GLU A 1 320 ? 9.445 -17.702 -13.788 1.00 95.50 320 GLU A N 1
ATOM 2676 C CA . GLU A 1 320 ? 8.718 -18.058 -15.021 1.00 95.50 320 GLU A CA 1
ATOM 2677 C C . GLU A 1 320 ? 7.293 -17.477 -15.112 1.00 95.50 320 GLU A C 1
ATOM 2679 O O . GLU A 1 320 ? 6.742 -17.377 -16.204 1.00 95.50 320 GLU A O 1
ATOM 2684 N N . LYS A 1 321 ? 6.702 -17.058 -13.983 1.00 97.56 321 LYS A N 1
ATOM 2685 C CA . LYS A 1 321 ? 5.370 -16.432 -13.927 1.00 97.56 321 LYS A CA 1
ATOM 2686 C C . LYS A 1 321 ? 5.367 -14.926 -14.209 1.00 97.56 321 LYS A C 1
ATOM 2688 O O . LYS A 1 321 ? 4.291 -14.331 -14.225 1.00 97.56 321 LYS A O 1
ATOM 2693 N N . LEU A 1 322 ? 6.529 -14.297 -14.414 1.00 98.31 322 LEU A N 1
ATOM 2694 C CA . LEU A 1 322 ? 6.597 -12.862 -14.691 1.00 98.31 322 LEU A CA 1
ATOM 2695 C C . LEU A 1 322 ? 5.870 -12.514 -15.995 1.00 98.31 322 LEU A C 1
ATOM 2697 O O . LEU A 1 322 ? 6.259 -12.946 -17.077 1.00 98.31 322 LEU A O 1
ATOM 2701 N N . THR A 1 323 ? 4.859 -11.658 -15.878 1.00 98.25 323 THR A N 1
ATOM 2702 C CA . THR A 1 323 ? 4.107 -11.065 -16.988 1.00 98.25 323 THR A CA 1
ATOM 2703 C C . THR A 1 323 ? 4.523 -9.619 -17.257 1.00 98.25 323 THR A C 1
ATOM 2705 O O . THR A 1 323 ? 4.427 -9.148 -18.392 1.00 98.25 323 THR A O 1
ATOM 2708 N N . SER A 1 324 ? 5.039 -8.920 -16.241 1.00 98.38 324 SER A N 1
ATOM 2709 C CA . SER A 1 324 ? 5.535 -7.547 -16.355 1.00 98.38 324 SER A CA 1
ATOM 2710 C C . SER A 1 324 ? 6.884 -7.383 -15.667 1.00 98.38 324 SER A C 1
ATOM 2712 O O . SER A 1 324 ? 7.008 -7.642 -14.467 1.00 98.38 324 SER A O 1
ATOM 2714 N N . LEU A 1 325 ? 7.877 -6.896 -16.411 1.00 98.50 325 LEU A N 1
ATOM 2715 C CA . LEU A 1 325 ? 9.213 -6.613 -15.894 1.00 98.50 325 LEU A CA 1
ATOM 2716 C C . LEU A 1 325 ? 9.706 -5.242 -16.368 1.00 98.50 325 LEU A C 1
ATOM 2718 O O . LEU A 1 325 ? 9.851 -4.996 -17.564 1.00 98.50 325 LEU A O 1
ATOM 2722 N N . GLU A 1 326 ? 10.009 -4.360 -15.421 1.00 98.25 326 GLU A N 1
ATOM 2723 C CA . GLU A 1 326 ? 10.557 -3.034 -15.702 1.00 98.25 326 GLU A CA 1
ATOM 2724 C C . GLU A 1 326 ? 11.967 -2.869 -15.129 1.00 98.25 326 GLU A C 1
ATOM 2726 O O . GLU A 1 326 ? 12.175 -3.001 -13.924 1.00 98.25 326 GLU A O 1
ATOM 2731 N N . LEU A 1 327 ? 12.927 -2.553 -15.998 1.00 97.88 327 LEU A N 1
ATOM 2732 C CA . LEU A 1 327 ? 14.349 -2.359 -15.694 1.00 97.88 327 LEU A CA 1
ATOM 2733 C C . LEU A 1 327 ? 14.877 -1.026 -16.252 1.00 97.88 327 LEU A C 1
ATOM 2735 O O . LEU A 1 327 ? 16.091 -0.842 -16.382 1.00 97.88 327 LEU A O 1
ATOM 2739 N N . SER A 1 328 ? 13.997 -0.091 -16.604 1.00 98.06 328 SER A N 1
ATOM 2740 C CA . SER A 1 328 ? 14.383 1.176 -17.228 1.00 98.06 328 SER A CA 1
ATOM 2741 C C . SER A 1 328 ? 15.193 2.067 -16.294 1.00 98.06 328 SER A C 1
ATOM 2743 O O . SER A 1 328 ? 15.140 1.923 -15.074 1.00 98.06 328 SER A O 1
ATOM 2745 N N . ASN A 1 329 ? 15.964 2.991 -16.868 1.00 98.06 329 ASN A N 1
ATOM 2746 C CA . ASN A 1 329 ? 16.836 3.902 -16.117 1.00 98.06 329 ASN A CA 1
ATOM 2747 C C . ASN A 1 329 ? 17.809 3.149 -15.184 1.00 98.06 329 ASN A C 1
ATOM 2749 O O . ASN A 1 329 ? 17.934 3.457 -14.000 1.00 98.06 329 ASN A O 1
ATOM 2753 N N . ASN A 1 330 ? 18.485 2.135 -15.722 1.00 98.38 330 ASN A N 1
ATOM 2754 C CA . ASN A 1 330 ? 19.587 1.428 -15.069 1.00 98.38 330 ASN A CA 1
ATOM 2755 C C . ASN A 1 330 ? 20.861 1.550 -15.932 1.00 98.38 330 ASN A C 1
ATOM 2757 O O . ASN A 1 330 ? 20.958 2.390 -16.825 1.00 98.38 330 ASN A O 1
ATOM 2761 N N . ASN A 1 331 ? 21.887 0.742 -15.658 1.00 97.56 331 ASN A N 1
ATOM 2762 C CA . ASN A 1 331 ? 23.156 0.734 -16.388 1.00 97.56 331 ASN A CA 1
ATOM 2763 C C . ASN A 1 331 ? 23.403 -0.591 -17.131 1.00 97.56 331 ASN A C 1
ATOM 2765 O O . ASN A 1 331 ? 24.560 -0.951 -17.350 1.00 97.56 331 ASN A O 1
ATOM 2769 N N . LEU A 1 332 ? 22.343 -1.310 -17.511 1.00 98.00 332 LEU A N 1
ATOM 2770 C CA . LEU A 1 332 ? 22.429 -2.626 -18.147 1.00 98.00 332 LEU A CA 1
ATOM 2771 C C . LEU A 1 332 ? 22.973 -2.528 -19.574 1.00 98.00 332 LEU A C 1
ATOM 2773 O O . LEU A 1 332 ? 22.545 -1.670 -20.340 1.00 98.00 332 LEU A O 1
ATOM 2777 N N . SER A 1 333 ? 23.871 -3.432 -19.956 1.00 97.06 333 SER A N 1
ATOM 2778 C CA . SER A 1 333 ? 24.411 -3.522 -21.325 1.00 97.06 333 SER A CA 1
ATOM 2779 C C . SER A 1 333 ? 24.036 -4.812 -22.056 1.00 97.06 333 SER A C 1
ATOM 2781 O O . SER A 1 333 ? 24.196 -4.912 -23.272 1.00 97.06 333 SER A O 1
ATOM 2783 N N . SER A 1 334 ? 23.537 -5.813 -21.330 1.00 96.69 334 SER A N 1
ATOM 2784 C CA . SER A 1 334 ? 23.109 -7.101 -21.876 1.00 96.69 334 SER A CA 1
ATOM 2785 C C . SER A 1 334 ? 22.040 -7.745 -20.988 1.00 96.69 334 SER A C 1
ATOM 2787 O O . SER A 1 334 ? 21.849 -7.346 -19.838 1.00 96.69 334 SER A O 1
ATOM 2789 N N . LEU A 1 335 ? 21.330 -8.733 -21.539 1.00 97.50 335 LEU A N 1
ATOM 2790 C CA . LEU A 1 335 ? 20.424 -9.612 -20.798 1.00 97.50 335 LEU A CA 1
ATOM 2791 C C . LEU A 1 335 ? 20.968 -11.049 -20.857 1.00 97.50 335 LEU A C 1
ATOM 2793 O O . LEU A 1 335 ? 21.422 -11.471 -21.926 1.00 97.50 335 LEU A O 1
ATOM 2797 N N . PRO A 1 336 ? 20.922 -11.814 -19.755 1.00 96.50 336 PRO A N 1
ATOM 2798 C CA . PRO A 1 336 ? 21.448 -13.172 -19.715 1.00 96.50 336 PRO A CA 1
ATOM 2799 C C . PRO A 1 336 ? 20.546 -14.146 -20.480 1.00 96.50 336 PRO A C 1
ATOM 2801 O O . PRO A 1 336 ? 19.335 -13.961 -20.595 1.00 96.50 336 PRO A O 1
ATOM 2804 N N . ASN A 1 337 ? 21.130 -15.241 -20.975 1.00 96.81 337 ASN A N 1
ATOM 2805 C CA . ASN A 1 337 ? 20.408 -16.248 -21.763 1.00 96.81 337 ASN A CA 1
ATOM 2806 C C . ASN A 1 337 ? 19.245 -16.913 -21.009 1.00 96.81 337 ASN A C 1
ATOM 2808 O O . ASN A 1 337 ? 18.324 -17.417 -21.651 1.00 96.81 337 ASN A O 1
ATOM 2812 N N . SER A 1 338 ? 19.280 -16.935 -19.676 1.00 97.00 338 SER A N 1
ATOM 2813 C CA . SER A 1 338 ? 18.209 -17.454 -18.817 1.00 97.00 338 SER A CA 1
ATOM 2814 C C . SER A 1 338 ? 16.880 -16.717 -19.009 1.00 97.00 338 SER A C 1
ATOM 2816 O O . SER A 1 338 ? 15.825 -17.324 -18.863 1.00 97.00 338 SER A O 1
ATOM 2818 N N . TYR A 1 339 ? 16.898 -15.449 -19.435 1.00 97.69 339 TYR A N 1
ATOM 2819 C CA . TYR A 1 339 ? 15.685 -14.647 -19.637 1.00 97.69 339 TYR A CA 1
ATOM 2820 C C . TYR A 1 339 ? 14.769 -15.204 -20.733 1.00 97.69 339 TYR A C 1
ATOM 2822 O O . TYR A 1 339 ? 13.584 -14.882 -20.762 1.00 97.69 339 TYR A O 1
ATOM 2830 N N . LYS A 1 340 ? 15.270 -16.097 -21.598 1.00 96.88 340 LYS A N 1
ATOM 2831 C CA . LYS A 1 340 ? 14.434 -16.843 -22.553 1.00 96.88 340 LYS A CA 1
ATOM 2832 C C . LYS A 1 340 ? 13.308 -17.645 -21.876 1.00 96.88 340 LYS A C 1
ATOM 2834 O O . LYS A 1 340 ? 12.340 -17.985 -22.547 1.00 96.88 340 LYS A O 1
ATOM 2839 N N . ASN A 1 341 ? 13.461 -17.968 -20.587 1.00 96.94 341 ASN A N 1
ATOM 2840 C CA . ASN A 1 341 ? 12.495 -18.730 -19.794 1.00 96.94 341 ASN A CA 1
ATOM 2841 C C . ASN A 1 341 ? 11.307 -17.876 -19.318 1.00 96.94 341 ASN A C 1
ATOM 2843 O O . ASN A 1 341 ? 10.310 -18.432 -18.875 1.00 96.94 341 ASN A O 1
ATOM 2847 N N . LEU A 1 342 ? 11.380 -16.545 -19.432 1.00 97.38 342 LEU A N 1
ATOM 2848 C CA . LEU A 1 342 ? 10.299 -15.622 -19.066 1.00 97.38 342 LEU A CA 1
ATOM 2849 C C . LEU A 1 342 ? 9.206 -15.601 -20.149 1.00 97.38 342 LEU A C 1
ATOM 2851 O O . LEU A 1 342 ? 8.952 -14.581 -20.788 1.00 97.38 342 LEU A O 1
ATOM 2855 N N . THR A 1 343 ? 8.613 -16.760 -20.433 1.00 95.25 343 THR A N 1
ATOM 2856 C CA . THR A 1 343 ? 7.720 -16.956 -21.585 1.00 95.25 343 THR A CA 1
ATOM 2857 C C . THR A 1 343 ? 6.393 -16.223 -21.454 1.00 95.25 343 THR A C 1
ATOM 2859 O O . THR A 1 343 ? 5.799 -15.895 -22.480 1.00 95.25 343 THR A O 1
ATOM 2862 N N . GLU A 1 344 ? 5.970 -15.923 -20.225 1.00 96.88 344 GLU A N 1
ATOM 2863 C CA . GLU A 1 344 ? 4.706 -15.246 -19.912 1.00 96.88 344 GLU A CA 1
ATOM 2864 C C . GLU A 1 344 ? 4.788 -13.711 -19.992 1.00 96.88 344 GLU A C 1
ATOM 2866 O O . GLU A 1 344 ? 3.776 -13.037 -19.799 1.00 96.88 344 GLU A O 1
ATOM 2871 N N . LEU A 1 345 ? 5.959 -13.133 -20.302 1.00 98.12 345 LEU A N 1
ATOM 2872 C CA . LEU A 1 345 ? 6.119 -11.680 -20.389 1.00 98.12 345 LEU A CA 1
ATOM 2873 C C . LEU A 1 345 ? 5.215 -11.077 -21.469 1.00 98.12 345 LEU A C 1
ATOM 2875 O O . LEU A 1 345 ? 5.358 -11.356 -22.660 1.00 98.12 345 LEU A O 1
ATOM 2879 N N . THR A 1 346 ? 4.339 -10.173 -21.040 1.00 98.19 346 THR A N 1
ATOM 2880 C CA . THR A 1 346 ? 3.495 -9.337 -21.900 1.00 98.19 346 THR A CA 1
ATOM 2881 C C . THR A 1 346 ? 3.990 -7.897 -21.959 1.00 98.19 346 THR A C 1
ATOM 2883 O O . THR A 1 346 ? 3.774 -7.212 -22.958 1.00 98.19 346 THR A O 1
ATOM 2886 N N . TYR A 1 347 ? 4.682 -7.441 -20.914 1.00 98.44 347 TYR A N 1
ATOM 2887 C CA . TYR A 1 347 ? 5.219 -6.091 -20.806 1.00 98.44 347 TYR A CA 1
ATOM 2888 C C . TYR A 1 347 ? 6.682 -6.135 -20.357 1.00 98.44 347 TYR A C 1
ATOM 2890 O O . TYR A 1 347 ? 7.010 -6.730 -19.327 1.00 98.44 347 TYR A O 1
ATOM 2898 N N . PHE A 1 348 ? 7.562 -5.484 -21.117 1.00 98.25 348 PHE A N 1
ATOM 2899 C CA . PHE A 1 348 ? 8.974 -5.363 -20.774 1.00 98.25 348 PHE A CA 1
ATOM 2900 C C . PHE A 1 348 ? 9.498 -3.964 -21.078 1.00 98.25 348 PHE A C 1
ATOM 2902 O O . PHE A 1 348 ? 9.257 -3.422 -22.154 1.00 98.25 348 PHE A O 1
ATOM 2909 N N . SER A 1 349 ? 10.251 -3.385 -20.148 1.00 97.75 349 SER A N 1
ATOM 2910 C CA . SER A 1 349 ? 10.867 -2.074 -20.349 1.00 97.75 349 SER A CA 1
ATOM 2911 C C . SER A 1 349 ? 12.335 -2.095 -19.936 1.00 97.75 349 SER A C 1
ATOM 2913 O O . SER A 1 349 ? 12.665 -2.485 -18.816 1.00 97.75 349 SER A O 1
ATOM 2915 N N . ILE A 1 350 ? 13.205 -1.683 -20.859 1.00 96.94 350 ILE A N 1
ATOM 2916 C CA . ILE A 1 350 ? 14.655 -1.509 -20.675 1.00 96.94 350 ILE A CA 1
ATOM 2917 C C . ILE A 1 350 ? 15.131 -0.144 -21.182 1.00 96.94 350 ILE A C 1
ATOM 2919 O O . ILE A 1 350 ? 16.335 0.066 -21.357 1.00 96.94 350 ILE A O 1
ATOM 2923 N N . ALA A 1 351 ? 14.208 0.790 -21.398 1.00 97.12 351 ALA A N 1
ATOM 2924 C CA . ALA A 1 351 ? 14.499 2.153 -21.807 1.00 97.12 351 ALA A CA 1
ATOM 2925 C C . ALA A 1 351 ? 15.595 2.791 -20.935 1.00 97.12 351 ALA A C 1
ATOM 2927 O O . ALA A 1 351 ? 15.711 2.529 -19.736 1.00 97.12 351 ALA A O 1
ATOM 2928 N N . ASN A 1 352 ? 16.405 3.658 -21.543 1.00 97.38 352 ASN A N 1
ATOM 2929 C CA . ASN A 1 352 ? 17.476 4.394 -20.860 1.00 97.38 352 ASN A CA 1
ATOM 2930 C C . ASN A 1 352 ? 18.478 3.489 -20.110 1.00 97.38 352 ASN A C 1
ATOM 2932 O O . ASN A 1 352 ? 18.892 3.790 -18.993 1.00 97.38 352 ASN A O 1
ATOM 2936 N N . ASN A 1 353 ? 18.866 2.381 -20.741 1.00 98.38 353 ASN A N 1
ATOM 2937 C CA . ASN A 1 353 ? 20.013 1.554 -20.357 1.00 98.38 353 ASN A CA 1
ATOM 2938 C C . ASN A 1 353 ? 21.174 1.738 -21.362 1.00 98.38 353 ASN A C 1
ATOM 2940 O O . ASN A 1 353 ? 21.152 2.640 -22.198 1.00 98.38 353 ASN A O 1
ATOM 2944 N N . LYS A 1 354 ? 22.212 0.899 -21.286 1.00 97.44 354 LYS A N 1
ATOM 2945 C CA . LYS A 1 354 ? 23.457 0.973 -22.074 1.00 97.44 354 LYS A CA 1
ATOM 2946 C C . LYS A 1 354 ? 23.575 -0.159 -23.104 1.00 97.44 354 LYS A C 1
ATOM 2948 O O . LYS A 1 354 ? 24.645 -0.740 -23.273 1.00 97.44 354 LYS A O 1
ATOM 2953 N N . PHE A 1 355 ? 22.470 -0.515 -23.753 1.00 96.12 355 PHE A N 1
ATOM 2954 C CA . PHE A 1 355 ? 22.458 -1.558 -24.779 1.00 96.12 355 PHE A CA 1
ATOM 2955 C C . PHE A 1 355 ? 22.996 -1.023 -26.109 1.00 96.12 355 PHE A C 1
ATOM 2957 O O . PHE A 1 355 ? 22.363 -0.181 -26.741 1.00 96.12 355 PHE A O 1
ATOM 2964 N N . ASP A 1 356 ? 24.127 -1.563 -26.562 1.00 94.12 356 ASP A N 1
ATOM 2965 C CA . ASP A 1 356 ? 24.657 -1.289 -27.907 1.00 94.12 356 ASP A CA 1
ATOM 2966 C C . ASP A 1 356 ? 23.941 -2.114 -28.989 1.00 94.12 356 ASP A C 1
ATOM 2968 O O . ASP A 1 356 ? 23.871 -1.724 -30.155 1.00 94.12 356 ASP A O 1
ATOM 2972 N N . LEU A 1 357 ? 23.416 -3.279 -28.600 1.00 93.88 357 LEU A N 1
ATOM 2973 C CA . LEU A 1 357 ? 22.714 -4.217 -29.467 1.00 93.88 357 LEU A CA 1
ATOM 2974 C C . LEU A 1 357 ? 21.349 -4.554 -28.883 1.00 93.88 357 LEU A C 1
ATOM 2976 O O . LEU A 1 357 ? 21.171 -4.627 -27.667 1.00 93.88 357 LEU A O 1
ATOM 2980 N N . PHE A 1 358 ? 20.400 -4.829 -29.774 1.00 93.50 358 PHE A N 1
ATOM 2981 C CA . PHE A 1 358 ? 19.098 -5.336 -29.375 1.00 93.50 358 PHE A CA 1
ATOM 2982 C C . PHE A 1 358 ? 19.248 -6.708 -28.686 1.00 93.50 358 PHE A C 1
ATOM 2984 O O . PHE A 1 358 ? 19.878 -7.602 -29.261 1.00 93.50 358 PHE A O 1
ATOM 2991 N N . PRO A 1 359 ? 18.691 -6.919 -27.478 1.00 94.62 359 PRO A N 1
ATOM 2992 C CA . PRO A 1 359 ? 18.842 -8.189 -26.775 1.00 94.62 359 PRO A CA 1
ATOM 2993 C C . PRO A 1 359 ? 18.138 -9.350 -27.490 1.00 94.62 359 PRO A C 1
ATOM 2995 O O . PRO A 1 359 ? 16.913 -9.442 -27.529 1.00 94.62 359 PRO A O 1
ATOM 2998 N N . GLU A 1 360 ? 18.922 -10.302 -27.996 1.00 95.31 360 GLU A N 1
ATOM 2999 C CA . GLU A 1 360 ? 18.428 -11.470 -28.745 1.00 95.31 360 GLU A CA 1
ATOM 3000 C C . GLU A 1 360 ? 17.447 -12.351 -27.959 1.00 95.31 360 GLU A C 1
ATOM 3002 O O . GLU A 1 360 ? 16.648 -13.065 -28.562 1.00 95.31 360 GLU A O 1
ATOM 3007 N N . VAL A 1 361 ? 17.487 -12.326 -26.624 1.00 96.19 361 VAL A N 1
ATOM 3008 C CA . VAL A 1 361 ? 16.581 -13.117 -25.773 1.00 96.19 361 VAL A CA 1
ATOM 3009 C C . VAL A 1 361 ? 15.113 -12.705 -25.918 1.00 96.19 361 VAL A C 1
ATOM 3011 O O . VAL A 1 361 ? 14.231 -13.536 -25.722 1.00 96.19 361 VAL A O 1
ATOM 3014 N N . ILE A 1 362 ? 14.844 -11.468 -26.345 1.00 95.88 362 ILE A N 1
ATOM 3015 C CA . ILE A 1 362 ? 13.484 -10.930 -26.493 1.00 95.88 362 ILE A CA 1
ATOM 3016 C C . ILE A 1 362 ? 12.683 -11.726 -27.539 1.00 95.88 362 ILE A C 1
ATOM 3018 O O . ILE A 1 362 ? 11.469 -11.869 -27.419 1.00 95.88 362 ILE A O 1
ATOM 3022 N N . LYS A 1 363 ? 13.348 -12.345 -28.528 1.00 94.75 363 LYS A N 1
ATOM 3023 C CA . LYS A 1 363 ? 12.682 -13.154 -29.568 1.00 94.75 363 LYS A CA 1
ATOM 3024 C C . LYS A 1 363 ? 11.959 -14.398 -29.038 1.00 94.75 363 LYS A C 1
ATOM 3026 O O . LYS A 1 363 ? 11.187 -15.007 -29.777 1.00 94.75 363 LYS A O 1
ATOM 3031 N N . TYR A 1 364 ? 12.239 -14.816 -27.801 1.00 96.19 364 TYR A N 1
ATOM 3032 C CA . TYR A 1 364 ? 11.596 -15.975 -27.179 1.00 96.19 364 TYR A CA 1
ATOM 3033 C C . TYR A 1 364 ? 10.258 -15.630 -26.502 1.00 96.19 364 TYR A C 1
ATOM 3035 O O . TYR A 1 364 ? 9.470 -16.538 -26.238 1.00 96.19 364 TYR A O 1
ATOM 3043 N N . TRP A 1 365 ? 9.956 -14.348 -26.276 1.00 97.19 365 TRP A N 1
ATOM 3044 C CA . TRP A 1 365 ? 8.749 -13.902 -25.574 1.00 97.19 365 TRP A CA 1
ATOM 3045 C C . TRP A 1 365 ? 7.582 -13.706 -26.540 1.00 97.19 365 TRP A C 1
ATOM 3047 O O . TRP A 1 365 ? 7.278 -12.608 -26.999 1.00 97.19 365 TRP A O 1
ATOM 3057 N N . LYS A 1 366 ? 6.916 -14.813 -26.872 1.00 95.00 366 LYS A N 1
ATOM 3058 C CA . LYS A 1 366 ? 5.826 -14.846 -27.864 1.00 95.00 366 LYS A CA 1
ATOM 3059 C C . LYS A 1 366 ? 4.582 -14.060 -27.447 1.00 95.00 366 LYS A C 1
ATOM 3061 O O . LYS A 1 366 ? 3.768 -13.731 -28.306 1.00 95.00 366 LYS A O 1
ATOM 3066 N N . HIS A 1 367 ? 4.429 -13.805 -26.151 1.00 96.62 367 HIS A N 1
ATOM 3067 C CA . HIS A 1 367 ? 3.304 -13.072 -25.583 1.00 96.62 367 HIS A CA 1
ATOM 3068 C C . HIS A 1 367 ? 3.607 -11.587 -25.368 1.00 96.62 367 HIS A C 1
ATOM 3070 O O . HIS A 1 367 ? 2.715 -10.867 -24.928 1.00 96.62 367 HIS A O 1
ATOM 3076 N N . LEU A 1 368 ? 4.812 -11.111 -25.716 1.00 97.88 368 LEU A N 1
ATOM 3077 C CA . LEU A 1 368 ? 5.203 -9.721 -25.511 1.00 97.88 368 LEU A CA 1
ATOM 3078 C C . LEU A 1 368 ? 4.344 -8.784 -26.366 1.00 97.88 368 LEU A C 1
ATOM 3080 O O . LEU A 1 368 ? 4.326 -8.873 -27.593 1.00 97.88 368 LEU A O 1
ATOM 3084 N N . GLN A 1 369 ? 3.645 -7.874 -25.698 1.00 97.06 369 GLN A N 1
ATOM 3085 C CA . GLN A 1 369 ? 2.760 -6.887 -26.313 1.00 97.06 369 GLN A CA 1
ATOM 3086 C C . GLN A 1 369 ? 3.403 -5.502 -26.325 1.00 97.06 369 GLN A C 1
ATOM 3088 O O . GLN A 1 369 ? 3.211 -4.740 -27.270 1.00 97.06 369 GLN A O 1
ATOM 3093 N N . VAL A 1 370 ? 4.162 -5.181 -25.275 1.00 96.94 370 VAL A N 1
ATOM 3094 C CA . VAL A 1 370 ? 4.737 -3.854 -25.060 1.00 96.94 370 VAL A CA 1
ATOM 3095 C C . VAL A 1 370 ? 6.227 -3.971 -24.753 1.00 96.94 370 VAL A C 1
ATOM 3097 O O . VAL A 1 370 ? 6.621 -4.704 -23.844 1.00 96.94 370 VAL A O 1
ATOM 3100 N N . LEU A 1 371 ? 7.035 -3.234 -25.520 1.00 96.69 371 LEU A N 1
ATOM 3101 C CA . LEU A 1 371 ? 8.483 -3.117 -25.369 1.00 96.69 371 LEU A CA 1
ATOM 3102 C C . LEU A 1 371 ? 8.886 -1.641 -25.434 1.00 96.69 371 LEU A C 1
ATOM 3104 O O . LEU A 1 371 ? 8.598 -0.983 -26.437 1.00 96.69 371 LEU A O 1
ATOM 3108 N N . TYR A 1 372 ? 9.564 -1.156 -24.393 1.00 90.31 372 TYR A N 1
ATOM 3109 C CA . TYR A 1 372 ? 10.096 0.210 -24.305 1.00 90.31 372 TYR A CA 1
ATOM 3110 C C . TYR A 1 372 ? 11.600 0.236 -24.068 1.00 90.31 372 TYR A C 1
ATOM 3112 O O . TYR A 1 372 ? 12.067 -0.522 -23.181 1.00 90.31 372 TYR A O 1
#

Secondary structure (DSSP, 8-state):
-----EE-TTS-EEEEEEGGGTS--S--TT-PPP-SEEEEEESS-TT-SS--HHHHHHHHHHHHHHHHHHHHHHHHHHHHTHHHHTTS--HHHHHHHTTS-EEEEEEEE--SSSS--EEEEEEEETTEEEEEEEEEEETTEEEEEEEGGG--------SS----STTT-----HHHHHHHHHHHHTT-----HHHHHHHHHHHHHTT-S-S--SS-----HHHHHHHHHH--EEE-TTS--SS--GGGGG-TT--EEE--SS--SS--GGGGGS--SEEE--SS------GGGGG-TT--EEE--SS--SS--GGGGG-TT-SEEE--SS------GGGGG-TT-SEEE-TTS--SS--GGGGG-TT--EE-

Foldseek 3Di:
DDWDFDQDPVRFTKIWAQQVQQEDPPFDPPPPDRPRTAIETEPPCNVPPDHDPQLVVVVVVCSVCSHVCVLVVLVVVLVVCVVVCVVPDDPVVSVVQSRFKDWHYKYWYDPDDDDHIWIWIFTATPPDGDFTWIFIDDPNDTQDTGGVLVPDDRPGPDDPDPDDDCVPDVDDPLVVVLVQLVVQLPPDDDDPLVLLVVQVVVCVVLVWPRDDPDDDPPDDSSSSLSVLCVAQETESAPSQDQEHDPSNLSSANHAYYAHEHYAHQADYLSCLSHQYQYYHHEQYAYQDHDPSNLSNLNHAEDAYYNYAHLEAYLSVLSNLNHQYYEHDNYAYAAHHLSVLSVQNHQYYEHHHYNHPDDHPSVVSNPNHNYYD

Radius of gyration: 26.81 Å; chains: 1; bounding box: 61×57×62 Å

pLDDT: mean 76.57, std 20.85, range [28.16, 98.5]